Protein AF-0000000068097094 (afdb_homodimer)

Organism: Citrobacter rodentium (strain ICC168) (NCBI:txid637910)

pLDDT: mean 79.25, std 20.08, range [28.72, 98.12]

Solvent-accessible surface area (backbone atoms only — not comparable to full-atom values): 15113 Å² total; per-residue (Å²): 131,71,78,72,60,65,72,63,65,68,67,71,66,69,72,71,67,72,78,74,67,71,74,69,75,76,54,68,42,34,76,42,84,49,41,82,49,72,49,41,46,50,48,49,51,56,42,56,73,67,62,81,69,89,61,53,56,60,39,35,40,37,50,49,80,38,96,83,69,26,30,40,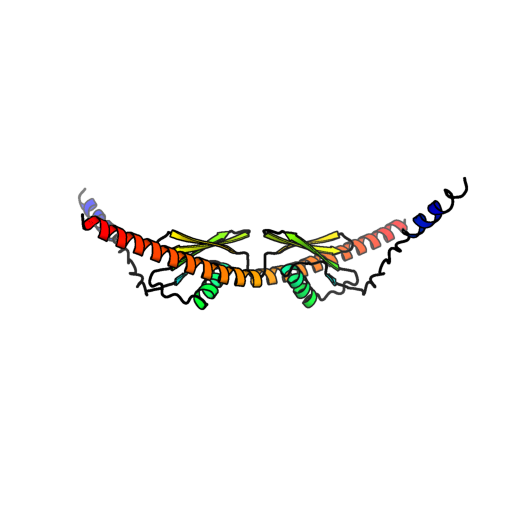38,36,35,26,46,93,85,40,75,61,43,74,49,79,44,48,63,44,67,71,54,48,55,50,48,43,53,48,48,53,52,46,43,53,52,46,51,51,50,51,52,51,52,52,51,52,52,55,52,50,52,56,59,55,67,72,107,127,68,81,67,60,68,73,63,66,70,68,72,67,65,74,73,69,72,77,74,68,70,75,70,75,75,55,70,41,34,77,42,82,49,42,82,50,72,52,42,45,50,49,52,51,57,40,57,74,65,62,82,68,88,62,55,56,61,39,36,41,37,51,48,81,39,95,84,68,27,31,41,38,36,34,27,46,94,85,41,77,61,42,75,50,77,43,47,64,43,67,70,53,48,53,52,50,43,54,49,50,54,52,45,42,54,50,46,50,51,50,50,52,50,53,53,52,52,51,55,52,49,53,56,58,57,66,71,105

Structure (mmCIF, N/CA/C/O backbone):
data_AF-0000000068097094-model_v1
#
loop_
_entity.id
_entity.type
_entity.pdbx_description
1 polymer 'Curli production assembly/transport component CsgE'
#
loop_
_atom_site.group_PDB
_atom_site.id
_atom_site.type_symbol
_atom_site.label_atom_id
_atom_site.label_alt_id
_atom_site.label_comp_id
_atom_site.label_asym_id
_atom_site.label_entity_id
_atom_site.label_seq_id
_atom_site.pdbx_PDB_ins_code
_atom_site.Cartn_x
_atom_site.Cartn_y
_atom_site.Cartn_z
_atom_site.occupancy
_atom_site.B_iso_or_equiv
_atom_site.auth_seq_id
_atom_site.auth_comp_id
_atom_site.auth_asym_id
_atom_site.auth_atom_id
_atom_site.pdbx_PDB_model_num
ATOM 1 N N . MET A 1 1 ? 35.219 9.516 62.156 1 31.89 1 MET A N 1
ATOM 2 C CA . MET A 1 1 ? 34.312 10.578 61.688 1 31.89 1 MET A CA 1
ATOM 3 C C . MET A 1 1 ? 34.781 11.148 60.344 1 31.89 1 MET A C 1
ATOM 5 O O . MET A 1 1 ? 34.156 12.055 59.812 1 31.89 1 MET A O 1
ATOM 9 N N . LYS A 1 2 ? 36.188 11.055 60.094 1 41.66 2 LYS A N 1
ATOM 10 C CA . LYS A 1 2 ? 36.969 11.68 59.031 1 41.66 2 LYS A CA 1
ATOM 11 C C . LYS A 1 2 ? 36.5 11.195 57.656 1 41.66 2 LYS A C 1
ATOM 13 O O . LYS A 1 2 ? 36.438 11.977 56.719 1 41.66 2 LYS A O 1
ATOM 18 N N . ARG A 1 3 ? 36.562 9.945 57.375 1 49.72 3 ARG A N 1
ATOM 19 C CA . ARG A 1 3 ? 36.562 9.469 56 1 49.72 3 ARG A CA 1
ATOM 20 C C . ARG A 1 3 ? 35.188 9.516 55.375 1 49.72 3 ARG A C 1
ATOM 22 O O . ARG A 1 3 ? 35 9.133 54.219 1 49.72 3 ARG A O 1
ATOM 29 N N . TYR A 1 4 ? 34.125 9.578 56.281 1 51.78 4 TYR A N 1
ATOM 30 C CA . TYR A 1 4 ? 32.781 9.492 55.781 1 51.78 4 TYR A CA 1
ATOM 31 C C . TYR A 1 4 ? 32.375 10.758 55.031 1 51.78 4 TYR A C 1
ATOM 33 O O . TYR A 1 4 ? 31.422 10.766 54.25 1 51.78 4 TYR A O 1
ATOM 41 N N . LEU A 1 5 ? 33.156 11.906 55.312 1 48.56 5 LEU A N 1
ATOM 42 C CA . LEU A 1 5 ? 32.688 13.195 54.844 1 48.56 5 LEU A CA 1
ATOM 43 C C . LEU A 1 5 ? 33.062 13.367 53.344 1 48.56 5 LEU A C 1
ATOM 45 O O . LEU A 1 5 ? 32.281 13.961 52.594 1 48.56 5 LEU A O 1
ATOM 49 N N . SER A 1 6 ? 34.156 12.766 52.844 1 53.38 6 SER A N 1
ATOM 50 C CA . SER A 1 6 ? 34.688 13.141 51.531 1 53.38 6 SER A CA 1
ATOM 51 C C . SER A 1 6 ? 33.844 12.539 50.406 1 53.38 6 SER A C 1
ATOM 53 O O . SER A 1 6 ? 33.75 13.109 49.312 1 53.38 6 SER A O 1
ATOM 55 N N . TRP A 1 7 ? 33.312 11.367 50.656 1 51.88 7 TRP A N 1
ATOM 56 C CA . TRP A 1 7 ? 32.719 10.648 49.531 1 51.88 7 TRP A CA 1
ATOM 57 C C . TRP A 1 7 ? 31.344 11.219 49.156 1 51.88 7 TRP A C 1
ATOM 59 O O . TRP A 1 7 ? 30.719 10.766 48.188 1 51.88 7 TRP A O 1
ATOM 69 N N . LEU A 1 8 ? 30.75 12.078 50.062 1 49 8 LEU A N 1
ATOM 70 C CA . LEU A 1 8 ? 29.406 12.586 49.812 1 49 8 LEU A CA 1
ATOM 71 C C . LEU A 1 8 ? 29.438 13.641 48.719 1 49 8 LEU A C 1
ATOM 73 O O . LEU A 1 8 ? 28.5 13.773 47.938 1 49 8 LEU A O 1
ATOM 77 N N . LEU A 1 9 ? 30.609 14.32 48.469 1 48.81 9 LEU A N 1
ATOM 78 C CA . LEU A 1 9 ? 30.609 15.492 47.594 1 48.81 9 LEU A CA 1
ATOM 79 C C . LEU A 1 9 ? 30.531 15.086 46.125 1 48.81 9 LEU A C 1
ATOM 81 O O . LEU A 1 9 ? 30 15.828 45.312 1 48.81 9 LEU A O 1
ATOM 85 N N . ALA A 1 10 ? 31.016 13.891 45.75 1 51.25 10 ALA A N 1
ATOM 86 C CA . ALA A 1 10 ? 31.219 13.656 44.344 1 51.25 10 ALA A CA 1
ATOM 87 C C . ALA A 1 10 ? 29.891 13.43 43.625 1 51.25 10 ALA A C 1
ATOM 89 O O . ALA A 1 10 ? 29.812 13.555 42.406 1 51.25 10 ALA A O 1
ATOM 90 N N . ALA A 1 11 ? 28.844 13.047 44.375 1 47.91 11 ALA A N 1
ATOM 91 C CA . ALA A 1 11 ? 27.688 12.547 43.625 1 47.91 11 ALA A CA 1
ATOM 92 C C . ALA A 1 11 ? 26.891 13.695 43.031 1 47.91 11 ALA A C 1
ATOM 94 O O . ALA A 1 11 ? 26 13.469 42.188 1 47.91 11 ALA A O 1
ATOM 95 N N . HIS A 1 12 ? 27 14.93 43.562 1 48.78 12 HIS A N 1
ATOM 96 C CA . HIS A 1 12 ? 26.031 15.906 43.062 1 48.78 12 HIS A CA 1
ATOM 97 C C . HIS A 1 12 ? 26.375 16.359 41.656 1 48.78 12 HIS A C 1
ATOM 99 O O . HIS A 1 12 ? 25.719 17.25 41.094 1 48.78 12 HIS A O 1
ATOM 105 N N . CYS A 1 13 ? 27.547 16 41.094 1 47.25 13 CYS A N 1
ATOM 106 C CA . CYS A 1 13 ? 27.906 16.656 39.844 1 47.25 13 CYS A CA 1
ATOM 107 C C . CYS A 1 13 ? 26.953 16.266 38.719 1 47.25 13 CYS A C 1
ATOM 109 O O . CYS A 1 13 ? 26.938 16.875 37.656 1 47.25 13 CYS A O 1
ATOM 111 N N . LEU A 1 14 ? 26.5 15.008 38.781 1 45.41 14 LEU A N 1
ATOM 112 C CA . LEU A 1 14 ? 26.141 14.492 37.469 1 45.41 14 LEU A CA 1
ATOM 113 C C . LEU A 1 14 ? 24.891 15.188 36.938 1 45.41 14 LEU A C 1
ATOM 115 O O . LEU A 1 14 ? 24.547 15.047 35.75 1 45.41 14 LEU A O 1
ATOM 119 N N . LEU A 1 15 ? 23.969 15.586 37.75 1 45.38 15 LEU A N 1
ATOM 120 C CA . LEU A 1 15 ? 22.656 15.656 37.125 1 45.38 15 LEU A CA 1
ATOM 121 C C . LEU A 1 15 ? 22.484 16.953 36.344 1 45.38 15 LEU A C 1
ATOM 123 O O . LEU A 1 15 ? 21.375 17.344 36 1 45.38 15 LEU A O 1
ATOM 127 N N . ALA A 1 16 ? 23.469 17.891 36.344 1 46.09 16 ALA A N 1
ATOM 128 C CA . ALA A 1 16 ? 23.047 19.078 35.594 1 46.09 16 ALA A CA 1
ATOM 129 C C . ALA A 1 16 ? 22.984 18.797 34.094 1 46.09 16 ALA A C 1
ATOM 131 O O . ALA A 1 16 ? 23.969 18.938 33.406 1 46.09 16 ALA A O 1
ATOM 132 N N . GLY A 1 17 ? 22.688 17.578 33.656 1 46.5 17 GLY A N 1
ATOM 133 C CA . GLY A 1 17 ? 22.469 17.516 32.219 1 46.5 17 GLY A CA 1
ATOM 134 C C . GLY A 1 17 ? 21.625 18.656 31.672 1 46.5 17 GLY A C 1
ATOM 135 O O . GLY A 1 17 ? 20.5 18.844 32.125 1 46.5 17 GLY A O 1
ATOM 136 N N . GLY A 1 18 ? 22.219 19.828 31.375 1 44.16 18 GLY A N 1
ATOM 137 C CA . GLY A 1 18 ? 21.641 20.953 30.641 1 44.16 18 GLY A CA 1
ATOM 138 C C . GLY A 1 18 ? 20.734 20.516 29.5 1 44.16 18 GLY A C 1
ATOM 139 O O . GLY A 1 18 ? 21.078 19.594 28.766 1 44.16 18 GLY A O 1
ATOM 140 N N . GLN A 1 19 ? 19.406 20.578 29.672 1 46.03 19 GLN A N 1
ATOM 141 C CA . GLN A 1 19 ? 18.422 20.516 28.578 1 46.03 19 GLN A CA 1
ATOM 142 C C . GLN A 1 19 ? 18.859 21.391 27.406 1 46.03 19 GLN A C 1
ATOM 144 O O . GLN A 1 19 ? 18.875 22.625 27.516 1 46.03 19 GLN A O 1
ATOM 149 N N . LEU A 1 20 ? 20.031 21.125 26.797 1 43.16 20 LEU A N 1
ATOM 150 C CA . LEU A 1 20 ? 20.234 21.766 25.5 1 43.16 20 LEU A CA 1
ATOM 151 C C . LEU A 1 20 ? 18.922 21.828 24.719 1 43.16 20 LEU A C 1
ATOM 153 O O . LEU A 1 20 ? 18.422 20.797 24.25 1 43.16 20 LEU A O 1
ATOM 157 N N . HIS A 1 21 ? 17.938 22.625 25.219 1 43 21 HIS A N 1
ATOM 158 C CA . HIS A 1 21 ? 16.859 22.969 24.297 1 43 21 HIS A CA 1
ATOM 159 C C . HIS A 1 21 ? 17.406 23.469 22.969 1 43 21 HIS A C 1
ATOM 161 O O . HIS A 1 21 ? 18.094 24.484 22.922 1 43 21 HIS A O 1
ATOM 167 N N . ALA A 1 22 ? 18 22.641 22.156 1 42.59 22 ALA A N 1
ATOM 168 C CA . ALA A 1 22 ? 18.203 23.141 20.797 1 42.59 22 ALA A CA 1
ATOM 169 C C . ALA A 1 22 ? 17.078 24.078 20.375 1 42.59 22 ALA A C 1
ATOM 171 O O . ALA A 1 22 ? 15.906 23.688 20.391 1 42.59 22 ALA A O 1
ATOM 172 N N . VAL A 1 23 ? 17.172 25.297 20.656 1 41.31 23 VAL A N 1
ATOM 173 C CA . VAL A 1 23 ? 16.266 26.266 20.031 1 41.31 23 VAL A CA 1
ATOM 174 C C . VAL A 1 23 ? 16.109 25.938 18.547 1 41.31 23 VAL A C 1
ATOM 176 O O . VAL A 1 23 ? 17.062 26.047 17.781 1 41.31 23 VAL A O 1
ATOM 179 N N . GLU A 1 24 ? 15.359 24.844 18.203 1 44.22 24 GLU A N 1
ATOM 180 C CA . GLU A 1 24 ? 15.031 24.672 16.797 1 44.22 24 GLU A CA 1
ATOM 181 C C . GLU A 1 24 ? 14.68 26 16.125 1 44.22 24 GLU A C 1
ATOM 183 O O . GLU A 1 24 ? 13.781 26.703 16.594 1 44.22 24 GLU A O 1
ATOM 188 N N . VAL A 1 25 ? 15.633 26.703 15.688 1 44.22 25 VAL A N 1
ATOM 189 C CA . VAL A 1 25 ? 15.352 27.875 14.859 1 44.22 25 VAL A CA 1
ATOM 190 C C . VAL A 1 25 ? 14.109 27.609 14.008 1 44.22 25 VAL A C 1
ATOM 192 O O . VAL A 1 25 ? 14.086 26.688 13.195 1 44.22 25 VAL A O 1
ATOM 195 N N . GLU A 1 26 ? 12.898 28.016 14.484 1 46.66 26 GLU A N 1
ATOM 196 C CA . GLU A 1 26 ? 11.664 27.953 13.711 1 46.66 26 GLU A CA 1
ATOM 197 C C . GLU A 1 26 ? 11.82 28.672 12.375 1 46.66 26 GLU A C 1
ATOM 199 O O . GLU A 1 26 ? 12.031 29.891 12.336 1 46.66 26 GLU A O 1
ATOM 204 N N . VAL A 1 27 ? 12.609 28.234 11.469 1 48.94 27 VAL A N 1
ATOM 205 C CA . VAL A 1 27 ? 12.445 28.859 10.156 1 48.94 27 VAL A CA 1
ATOM 206 C C . VAL A 1 27 ? 10.961 28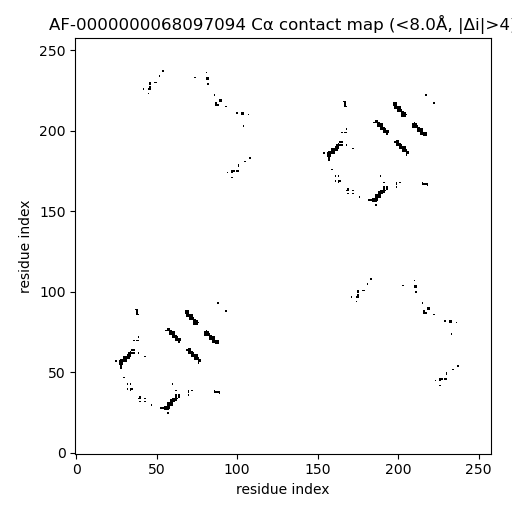.938 9.805 1 48.94 27 VAL A C 1
ATOM 208 O O . VAL A 1 27 ? 10.242 27.938 9.875 1 48.94 27 VAL A O 1
ATOM 211 N N . PRO A 1 28 ? 10.383 30.078 9.789 1 53.09 28 PRO A N 1
ATOM 212 C CA . PRO A 1 28 ? 8.969 30.25 9.453 1 53.09 28 PRO A CA 1
ATOM 213 C C . PRO A 1 28 ? 8.523 29.375 8.289 1 53.09 28 PRO A C 1
ATOM 215 O O . PRO A 1 28 ? 9.266 29.203 7.316 1 53.09 28 PRO A O 1
ATOM 218 N N . GLY A 1 29 ? 7.406 28.875 8.469 1 60.66 29 GLY A N 1
ATOM 219 C CA . GLY A 1 29 ? 6.785 28.125 7.398 1 60.66 29 GLY A CA 1
ATOM 220 C C . GLY A 1 29 ? 7.383 26.734 7.223 1 60.66 29 GLY A C 1
ATOM 221 O O . GLY A 1 29 ? 7.484 26.234 6.102 1 60.66 29 GLY A O 1
ATOM 222 N N . LEU A 1 30 ? 8 26.25 8.328 1 81.94 30 LEU A N 1
ATOM 223 C CA . LEU A 1 30 ? 8.852 25.062 8.25 1 81.94 30 LEU A CA 1
ATOM 224 C C . LEU A 1 30 ? 8.016 23.797 8.359 1 81.94 30 LEU A C 1
ATOM 226 O O . LEU A 1 30 ? 7.145 23.688 9.227 1 81.94 30 LEU A O 1
ATOM 230 N N . LEU A 1 31 ? 8.008 23.125 7.367 1 93.12 31 LEU A N 1
ATOM 231 C CA . LEU A 1 31 ? 7.496 21.75 7.371 1 93.12 31 LEU A CA 1
ATOM 232 C C . LEU A 1 31 ? 8.492 20.797 8.023 1 93.12 31 LEU A C 1
ATOM 234 O O . LEU A 1 31 ? 9.602 20.609 7.52 1 93.12 31 LEU A O 1
ATOM 238 N N . THR A 1 32 ? 8.109 20.312 9.273 1 95.56 32 THR A N 1
ATOM 239 C CA . THR A 1 32 ? 9 19.438 10.023 1 95.56 32 THR A CA 1
ATOM 240 C C . THR A 1 32 ? 8.648 17.969 9.773 1 95.56 32 THR A C 1
ATOM 242 O O . THR A 1 32 ? 7.469 17.609 9.742 1 95.56 32 THR A O 1
ATOM 245 N N . ASP A 1 33 ? 9.656 17.141 9.633 1 96.75 33 ASP A N 1
ATOM 246 C CA . ASP A 1 33 ? 9.492 15.719 9.328 1 96.75 33 ASP A CA 1
ATOM 247 C C . ASP A 1 33 ? 9.688 14.859 10.578 1 96.75 33 ASP A C 1
ATOM 249 O O . ASP A 1 33 ? 10.805 14.734 11.078 1 96.75 33 ASP A O 1
ATOM 253 N N . HIS A 1 34 ? 8.594 14.211 11.07 1 97.44 34 HIS A N 1
ATOM 254 C CA . HIS A 1 34 ? 8.68 13.234 12.148 1 97.44 34 HIS A CA 1
ATOM 255 C C . HIS A 1 34 ? 8.242 11.852 11.68 1 97.44 34 HIS A C 1
ATOM 257 O O . HIS A 1 34 ? 7.602 11.109 12.422 1 97.44 34 HIS A O 1
ATOM 263 N N . THR A 1 35 ? 8.508 11.633 10.492 1 97 35 THR A N 1
ATOM 264 C CA . THR A 1 35 ? 8.258 10.297 9.961 1 97 35 THR A CA 1
ATOM 265 C C . THR A 1 35 ? 9.508 9.422 10.062 1 97 35 THR A C 1
ATOM 267 O O . THR A 1 35 ? 10.625 9.938 10.086 1 97 35 THR A O 1
ATOM 270 N N . VAL A 1 36 ? 9.305 8.031 10.148 1 94.44 36 VAL A N 1
ATOM 271 C CA . VAL A 1 36 ? 10.445 7.148 10.375 1 94.44 36 VAL A CA 1
ATOM 272 C C . VAL A 1 36 ? 10.477 6.051 9.312 1 94.44 36 VAL A C 1
ATOM 274 O O . VAL A 1 36 ? 11.539 5.562 8.938 1 94.44 36 VAL A O 1
ATOM 277 N N . SER A 1 37 ? 9.344 5.617 8.805 1 89.38 37 SER A N 1
ATOM 278 C CA . SER A 1 37 ? 9.281 4.551 7.812 1 89.38 37 SER A CA 1
ATOM 279 C C . SER A 1 37 ? 9.531 5.094 6.406 1 89.38 37 SER A C 1
ATOM 281 O O . SER A 1 37 ? 9.492 6.305 6.188 1 89.38 37 SER A O 1
ATOM 283 N N . SER A 1 38 ? 9.797 4.184 5.441 1 87.69 38 SER A N 1
ATOM 284 C CA . SER A 1 38 ? 9.969 4.594 4.051 1 87.69 38 SER A CA 1
ATOM 285 C C . SER A 1 38 ? 8.719 5.297 3.527 1 87.69 38 SER A C 1
ATOM 287 O O . SER A 1 38 ? 8.82 6.344 2.881 1 87.69 38 SER A O 1
ATOM 289 N N . VAL A 1 39 ? 7.602 4.734 3.838 1 89.56 39 VAL A N 1
ATOM 290 C CA . VAL A 1 39 ? 6.359 5.305 3.322 1 89.56 39 VAL A CA 1
ATOM 291 C C . VAL A 1 39 ? 6.105 6.664 3.973 1 89.56 39 VAL A C 1
ATOM 293 O O . VAL A 1 39 ? 5.586 7.578 3.328 1 89.56 39 VAL A O 1
ATOM 296 N N . GLY A 1 40 ? 6.434 6.777 5.23 1 94 40 GLY A N 1
ATOM 297 C CA . GLY A 1 40 ? 6.328 8.062 5.902 1 94 40 GLY A CA 1
ATOM 298 C C . GLY A 1 40 ? 7.211 9.133 5.289 1 94 40 GLY A C 1
ATOM 299 O O . GLY A 1 40 ? 6.758 10.25 5.031 1 94 40 GLY A O 1
ATOM 300 N N . HIS A 1 41 ? 8.438 8.766 5.012 1 94.62 41 HIS A N 1
ATOM 301 C CA . HIS A 1 41 ? 9.359 9.703 4.375 1 94.62 41 HIS A CA 1
ATOM 302 C C . HIS A 1 41 ? 8.883 10.07 2.973 1 94.62 41 HIS A C 1
ATOM 304 O O . HIS A 1 41 ? 9.008 11.227 2.561 1 94.62 41 HIS A O 1
ATOM 310 N N . ASP A 1 42 ? 8.375 9.109 2.273 1 93.06 42 ASP A N 1
ATOM 311 C CA . ASP A 1 42 ? 7.844 9.383 0.94 1 93.06 42 ASP A CA 1
ATOM 312 C C . ASP A 1 42 ? 6.691 10.383 1 1 93.06 42 ASP A C 1
ATOM 314 O O . ASP A 1 42 ? 6.586 11.273 0.151 1 93.06 42 ASP A O 1
ATOM 318 N N . PHE A 1 43 ? 5.82 10.156 1.962 1 96.44 43 PHE A N 1
ATOM 319 C CA . PHE A 1 43 ? 4.703 11.086 2.127 1 96.44 43 PHE A CA 1
ATOM 320 C C . PHE A 1 43 ? 5.203 12.492 2.408 1 96.44 43 PHE A C 1
ATOM 322 O O . PHE A 1 43 ? 4.766 13.453 1.77 1 96.44 43 PHE A O 1
ATOM 329 N N . TYR A 1 44 ? 6.16 12.625 3.377 1 97.38 44 TYR A N 1
ATOM 330 C CA . TYR A 1 44 ? 6.734 13.922 3.709 1 97.38 44 TYR A CA 1
ATOM 331 C C . TYR A 1 44 ? 7.328 14.586 2.473 1 97.38 44 TYR A C 1
ATOM 333 O O . TYR A 1 44 ? 7.082 15.773 2.219 1 97.38 44 TYR A O 1
ATOM 341 N N . ARG A 1 45 ? 8.062 13.852 1.743 1 96.31 45 ARG A N 1
ATOM 342 C CA . ARG A 1 45 ? 8.734 14.398 0.57 1 96.31 45 ARG A CA 1
ATOM 343 C C . ARG A 1 45 ? 7.723 14.859 -0.474 1 96.31 45 ARG A C 1
ATOM 345 O O . ARG A 1 45 ? 7.82 15.977 -0.989 1 96.31 45 ARG A O 1
ATOM 352 N N . ALA A 1 46 ? 6.754 14.016 -0.765 1 95.38 46 ALA A N 1
ATOM 353 C CA . ALA A 1 46 ? 5.75 14.352 -1.771 1 95.38 46 ALA A CA 1
ATOM 354 C C . ALA A 1 46 ? 4.93 15.562 -1.342 1 95.38 46 ALA A C 1
ATOM 356 O O . ALA A 1 46 ? 4.633 16.438 -2.156 1 95.38 46 ALA A O 1
ATOM 357 N N . PHE A 1 47 ? 4.574 15.555 -0.077 1 97.38 47 PHE A N 1
ATOM 358 C CA . PHE A 1 47 ? 3.828 16.688 0.474 1 97.38 47 PHE A CA 1
ATOM 359 C C . PHE A 1 47 ? 4.656 17.969 0.411 1 97.38 47 PHE A C 1
ATOM 361 O O . PHE A 1 47 ? 4.176 19 -0.063 1 97.38 47 PHE A O 1
ATOM 368 N N . SER A 1 48 ? 5.902 17.859 0.818 1 96.06 48 SER A N 1
ATOM 369 C CA . SER A 1 48 ? 6.777 19.016 0.911 1 96.06 48 SER A CA 1
ATOM 370 C C . SER A 1 48 ? 7.07 19.609 -0.467 1 96.06 48 SER A C 1
ATOM 372 O O . SER A 1 48 ? 7.172 20.828 -0.621 1 96.06 48 SER A O 1
ATOM 374 N N . GLU A 1 49 ? 7.168 18.75 -1.399 1 94.5 49 GLU A N 1
ATOM 375 C CA . GLU A 1 49 ? 7.465 19.188 -2.758 1 94.5 49 GLU A CA 1
ATOM 376 C C . GLU A 1 49 ? 6.312 20 -3.342 1 94.5 49 GLU A C 1
ATOM 378 O O . GLU A 1 49 ? 6.527 20.906 -4.145 1 94.5 49 GLU A O 1
ATOM 383 N N . LYS A 1 50 ? 5.164 19.672 -2.895 1 94.88 50 LYS A N 1
ATOM 384 C CA . LYS A 1 50 ? 3.982 20.297 -3.475 1 94.88 50 LYS A CA 1
ATOM 385 C C . LYS A 1 50 ? 3.443 21.406 -2.568 1 94.88 50 LYS A C 1
ATOM 387 O O . LYS A 1 50 ? 2.564 22.172 -2.969 1 94.88 50 LYS A O 1
ATOM 392 N N . TRP A 1 51 ? 3.91 21.453 -1.396 1 93.31 51 TRP A N 1
ATOM 393 C CA . TRP A 1 51 ? 3.42 22.391 -0.391 1 93.31 51 TRP A CA 1
ATOM 394 C C . TRP A 1 51 ? 3.844 23.828 -0.726 1 93.31 51 TRP A C 1
ATOM 396 O O . TRP A 1 51 ? 5.027 24.156 -0.642 1 93.31 51 TRP A O 1
ATOM 406 N N . GLU A 1 52 ? 2.881 24.609 -1.199 1 86.81 52 GLU A N 1
ATOM 407 C CA . GLU A 1 52 ? 3.059 26.031 -1.52 1 86.81 52 GLU A CA 1
ATOM 408 C C . GLU A 1 52 ? 2.1 26.906 -0.716 1 86.81 52 GLU A C 1
ATOM 410 O O . GLU A 1 52 ? 0.9 26.938 -0.998 1 86.81 52 GLU A O 1
ATOM 415 N N . SER A 1 53 ? 2.406 27.062 0.497 1 83.81 53 SER A N 1
ATOM 416 C CA . SER A 1 53 ? 1.477 27.828 1.325 1 83.81 53 SER A CA 1
ATOM 417 C C . SER A 1 53 ? 2.117 29.109 1.838 1 83.81 53 SER A C 1
ATOM 419 O O . SER A 1 53 ? 3.342 29.203 1.941 1 83.81 53 SER A O 1
ATOM 421 N N . GLU A 1 54 ? 1.233 30.109 2.111 1 83.12 54 GLU A N 1
ATOM 422 C CA . GLU A 1 54 ? 1.676 31.359 2.723 1 83.12 54 GLU A CA 1
ATOM 423 C C . GLU A 1 54 ? 1.72 31.25 4.242 1 83.12 54 GLU A C 1
ATOM 425 O O . GLU A 1 54 ? 2.137 32.188 4.93 1 83.12 54 GLU A O 1
ATOM 430 N N . TYR A 1 55 ? 1.358 30.094 4.66 1 87 55 TYR A N 1
ATOM 431 C CA . TYR A 1 55 ? 1.354 29.875 6.102 1 87 55 TYR A CA 1
ATOM 432 C C . TYR A 1 55 ? 2.766 29.953 6.672 1 87 55 TYR A C 1
ATOM 434 O O . TYR A 1 55 ? 3.676 29.281 6.184 1 87 55 TYR A O 1
ATOM 442 N N . THR A 1 56 ? 2.955 30.828 7.723 1 85.62 56 THR A N 1
ATOM 443 C CA . THR A 1 56 ? 4.285 31.078 8.258 1 85.62 56 THR A CA 1
ATOM 444 C C . THR A 1 56 ? 4.523 30.266 9.531 1 85.62 56 THR A C 1
ATOM 446 O O . THR A 1 56 ? 5.609 30.312 10.109 1 85.62 56 THR A O 1
ATOM 449 N N . GLY A 1 57 ? 3.512 29.641 10 1 88.62 57 GLY A N 1
ATOM 450 C CA . GLY A 1 57 ? 3.682 28.812 11.188 1 88.62 57 GLY A CA 1
ATOM 451 C C . GLY A 1 57 ? 4.328 27.469 10.898 1 88.62 57 GLY A C 1
ATOM 452 O O . GLY A 1 57 ? 4.703 27.188 9.758 1 88.62 57 GLY A O 1
ATOM 453 N N . ASN A 1 58 ? 4.488 26.734 11.992 1 91.81 58 ASN A N 1
ATOM 454 C CA . ASN A 1 58 ? 5.121 25.422 11.867 1 91.81 58 ASN A CA 1
ATOM 455 C C . ASN A 1 58 ? 4.09 24.328 11.664 1 91.81 58 ASN A C 1
ATOM 457 O O . ASN A 1 58 ? 3.088 24.266 12.375 1 91.81 58 ASN A O 1
ATOM 461 N N . LEU A 1 59 ? 4.289 23.594 10.57 1 95.12 59 LEU A N 1
ATOM 462 C CA . LEU A 1 59 ? 3.537 22.359 10.32 1 95.12 59 LEU A CA 1
ATOM 463 C C . LEU A 1 59 ? 4.41 21.141 10.539 1 95.12 59 LEU A C 1
ATOM 465 O O . LEU A 1 59 ? 5.582 21.125 10.148 1 95.12 59 LEU A O 1
ATOM 469 N N . THR A 1 60 ? 3.887 20.141 11.242 1 97.19 60 THR A N 1
ATOM 470 C CA . THR A 1 60 ? 4.664 18.938 11.477 1 97.19 60 THR A CA 1
ATOM 471 C C . THR A 1 60 ? 3.945 17.719 10.906 1 97.19 60 THR A C 1
ATOM 473 O O . THR A 1 60 ? 2.74 17.547 11.102 1 97.19 60 THR A O 1
ATOM 476 N N . ILE A 1 61 ? 4.629 16.891 10.148 1 98 61 ILE A N 1
ATOM 477 C CA . ILE A 1 61 ? 4.137 15.586 9.719 1 98 61 ILE A CA 1
ATOM 478 C C . ILE A 1 61 ? 4.676 14.492 10.648 1 98 61 ILE A C 1
ATOM 480 O O . ILE A 1 61 ? 5.887 14.281 10.719 1 98 61 ILE A O 1
ATOM 484 N N . ASN A 1 62 ? 3.725 13.789 11.289 1 98.12 62 ASN A N 1
ATOM 485 C CA . ASN A 1 62 ? 4.062 12.758 12.266 1 98.12 62 ASN A CA 1
ATOM 486 C C . ASN A 1 62 ? 3.688 11.367 11.773 1 98.12 62 ASN A C 1
ATOM 488 O O . ASN A 1 62 ? 2.758 11.219 10.977 1 98.12 62 ASN A O 1
ATOM 492 N N . GLU A 1 63 ? 4.457 10.461 12.312 1 97.69 63 GLU A N 1
ATOM 493 C CA . GLU A 1 63 ? 4.188 9.07 11.969 1 97.69 63 GLU A CA 1
ATOM 494 C C . GLU A 1 63 ? 4.062 8.211 13.219 1 97.69 63 GLU A C 1
ATOM 496 O O . GLU A 1 63 ? 4.82 8.383 14.18 1 97.69 63 GLU A O 1
ATOM 501 N N . ARG A 1 64 ? 3.064 7.312 13.195 1 95.88 64 ARG A N 1
ATOM 502 C CA . ARG A 1 64 ? 3.01 6.156 14.086 1 95.88 64 ARG A CA 1
ATOM 503 C C . ARG A 1 64 ? 3.047 4.852 13.297 1 95.88 64 ARG A C 1
ATOM 505 O O . ARG A 1 64 ? 2.014 4.379 12.82 1 95.88 64 ARG A O 1
ATOM 512 N N . PRO A 1 65 ? 4.262 4.242 13.172 1 92.62 65 PRO A N 1
ATOM 513 C CA . PRO A 1 65 ? 4.355 3.006 12.391 1 92.62 65 PRO A CA 1
ATOM 514 C C . PRO A 1 65 ? 3.584 1.849 13.023 1 92.62 65 PRO A C 1
ATOM 516 O O . PRO A 1 65 ? 3.545 1.723 14.25 1 92.62 65 PRO A O 1
ATOM 519 N N . SER A 1 66 ? 2.889 1.139 12.148 1 85.06 66 SER A N 1
ATOM 520 C CA . SER A 1 66 ? 2.25 -0.112 12.547 1 85.06 66 SER A CA 1
ATOM 521 C C . SER A 1 66 ? 2.934 -1.312 11.898 1 85.06 66 SER A C 1
ATOM 523 O O . SER A 1 66 ? 3.088 -1.358 10.672 1 85.06 66 SER A O 1
ATOM 525 N N . ALA A 1 67 ? 3.477 -2.223 12.68 1 73.25 67 ALA A N 1
ATOM 526 C CA . ALA A 1 67 ? 4.262 -3.361 12.211 1 73.25 67 ALA A CA 1
ATOM 527 C C . ALA A 1 67 ? 3.502 -4.156 11.156 1 73.25 67 ALA A C 1
ATOM 529 O O . ALA A 1 67 ? 4.105 -4.699 10.227 1 73.25 67 ALA A O 1
ATOM 530 N N . ARG A 1 68 ? 2.281 -4.152 11.219 1 70.69 68 ARG A N 1
ATOM 531 C CA . ARG A 1 68 ? 1.576 -5.098 10.359 1 70.69 68 ARG A CA 1
ATOM 532 C C . ARG A 1 68 ? 0.908 -4.379 9.188 1 70.69 68 ARG A C 1
ATOM 534 O O . ARG A 1 68 ? 0.91 -4.879 8.062 1 70.69 68 ARG A O 1
ATOM 541 N N . TRP A 1 69 ? 0.494 -3.215 9.375 1 75.12 69 TRP A N 1
ATOM 542 C CA . TRP A 1 69 ? -0.485 -2.742 8.398 1 75.12 69 TRP A CA 1
ATOM 543 C C . TRP A 1 69 ? 0.02 -1.497 7.676 1 75.12 69 TRP A C 1
ATOM 545 O O . TRP A 1 69 ? -0.482 -1.145 6.605 1 75.12 69 TRP A O 1
ATOM 555 N N . GLY A 1 70 ? 1.026 -0.829 8.227 1 87.44 70 GLY A N 1
ATOM 556 C CA . GLY A 1 70 ? 1.494 0.41 7.629 1 87.44 70 GLY A CA 1
ATOM 557 C C . GLY A 1 70 ? 1.759 1.505 8.641 1 87.44 70 GLY A C 1
ATOM 558 O O . GLY A 1 70 ? 2.438 1.276 9.648 1 87.44 70 GLY A O 1
ATOM 559 N N . SER A 1 71 ? 1.357 2.697 8.305 1 91.5 71 SER A N 1
ATOM 560 C CA . SER A 1 71 ? 1.691 3.834 9.156 1 91.5 71 SER A CA 1
ATOM 561 C C . SER A 1 71 ? 0.53 4.816 9.242 1 91.5 71 SER A C 1
ATOM 563 O O . SER A 1 71 ? -0.088 5.148 8.234 1 91.5 71 SER A O 1
ATOM 565 N N . TRP A 1 72 ? 0.252 5.219 10.562 1 94 72 TRP A N 1
ATOM 566 C CA . TRP A 1 72 ? -0.602 6.387 10.75 1 94 72 TRP A CA 1
ATOM 567 C C . TRP A 1 72 ? 0.188 7.676 10.562 1 94 72 TRP A C 1
ATOM 569 O O . TRP A 1 72 ? 1.252 7.855 11.156 1 94 72 TRP A O 1
ATOM 579 N N . ILE A 1 73 ? -0.316 8.523 9.594 1 97.38 73 ILE A N 1
ATOM 580 C CA . ILE A 1 73 ? 0.296 9.82 9.328 1 97.38 73 ILE A CA 1
ATOM 581 C C . ILE A 1 73 ? -0.614 10.938 9.836 1 97.38 73 ILE A C 1
ATOM 583 O O . ILE A 1 73 ? -1.815 10.945 9.555 1 97.38 73 ILE A O 1
ATOM 587 N N . THR A 1 74 ? -0.083 11.891 10.617 1 98.12 74 THR A N 1
ATOM 588 C CA . THR A 1 74 ? -0.841 13.055 11.062 1 98.12 74 THR A CA 1
ATOM 589 C C . THR A 1 74 ? -0.093 14.344 10.734 1 98.12 74 THR A C 1
ATOM 591 O O . THR A 1 74 ? 1.132 14.406 10.859 1 98.12 74 THR A O 1
ATOM 594 N N . ILE A 1 75 ? -0.813 15.297 10.281 1 98.06 75 ILE A N 1
ATOM 595 C CA . ILE A 1 75 ? -0.293 16.656 10.133 1 98.06 75 ILE A CA 1
ATOM 596 C C . ILE A 1 75 ? -0.792 17.531 11.281 1 98.06 75 ILE A C 1
ATOM 598 O O . ILE A 1 75 ? -1.996 17.594 11.539 1 98.06 75 ILE A O 1
ATOM 602 N N . THR A 1 76 ? 0.111 18.172 11.961 1 97.5 76 THR A N 1
ATOM 603 C CA . THR A 1 76 ? -0.268 18.922 13.148 1 97.5 76 THR A CA 1
ATOM 604 C C . THR A 1 76 ? 0.261 20.344 13.078 1 97.5 76 THR A C 1
ATOM 606 O O . THR A 1 76 ? 1.287 20.609 12.445 1 97.5 76 THR A O 1
ATOM 609 N N . ILE A 1 77 ? -0.474 21.281 13.664 1 93.12 77 ILE A N 1
ATOM 610 C CA . ILE A 1 77 ? -0.042 22.641 14.016 1 93.12 77 ILE A CA 1
ATOM 611 C C . ILE A 1 77 ? -0.134 22.828 15.531 1 93.12 77 ILE A C 1
ATOM 613 O O . ILE A 1 77 ? -1.213 22.703 16.109 1 93.12 77 ILE A O 1
ATOM 617 N N . ASN A 1 78 ? 0.958 23.141 16.172 1 89.44 78 ASN A N 1
ATOM 618 C CA . ASN A 1 78 ? 0.985 23.312 17.625 1 89.44 78 ASN A CA 1
ATOM 619 C C . ASN A 1 78 ? 0.306 22.156 18.344 1 89.44 78 ASN A C 1
ATOM 621 O O . ASN A 1 78 ? -0.564 22.375 19.188 1 89.44 78 ASN A O 1
ATOM 625 N N . GLN A 1 79 ? 0.387 20.938 17.984 1 89.81 79 GLN A N 1
ATOM 626 C CA .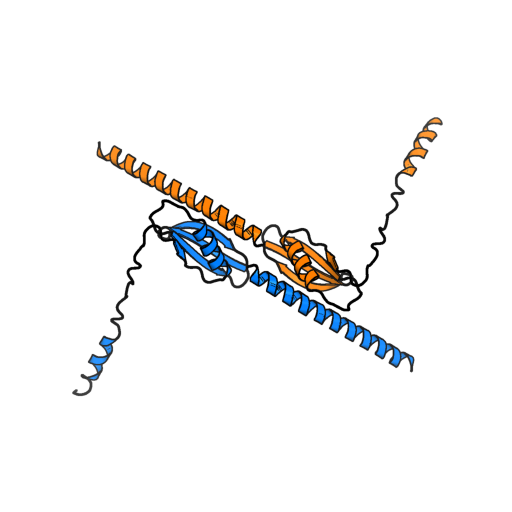 GLN A 1 79 ? -0.057 19.672 18.562 1 89.81 79 GLN A CA 1
ATOM 627 C C . GLN A 1 79 ? -1.501 19.359 18.172 1 89.81 79 GLN A C 1
ATOM 629 O O . GLN A 1 79 ? -2.01 18.281 18.469 1 89.81 79 GLN A O 1
ATOM 634 N N . ASP A 1 80 ? -2.117 20.359 17.5 1 94.44 80 ASP A N 1
ATOM 635 C CA . ASP A 1 80 ? -3.467 20.125 17.016 1 94.44 80 ASP A CA 1
ATOM 636 C C . ASP A 1 80 ? -3.434 19.359 15.68 1 94.44 80 ASP A C 1
ATOM 638 O O . ASP A 1 80 ? -2.758 19.781 14.742 1 94.44 80 ASP A O 1
ATOM 642 N N . VAL A 1 81 ? -4.258 18.297 15.641 1 96.69 81 VAL A N 1
ATOM 643 C CA . VAL A 1 81 ? -4.32 17.5 14.422 1 96.69 81 VAL A CA 1
ATOM 644 C C . VAL A 1 81 ? -5.223 18.188 13.398 1 96.69 81 VAL A C 1
ATOM 646 O O . VAL A 1 81 ? -6.387 18.484 13.688 1 96.69 81 VAL A O 1
ATOM 649 N N . ILE A 1 82 ? -4.664 18.438 12.156 1 95.12 82 ILE A N 1
ATOM 650 C CA . ILE A 1 82 ? -5.496 19.078 11.141 1 95.12 82 ILE A CA 1
ATOM 651 C C . ILE A 1 82 ? -5.777 18.094 10.008 1 95.12 82 ILE A C 1
ATOM 653 O O . ILE A 1 82 ? -6.676 18.312 9.188 1 95.12 82 ILE A O 1
ATOM 657 N N . PHE A 1 83 ? -4.996 17.016 9.945 1 97.06 83 PHE A N 1
ATOM 658 C CA . PHE A 1 83 ? -5.191 15.961 8.961 1 97.06 83 PHE A CA 1
ATOM 659 C C . PHE A 1 83 ? -4.613 14.641 9.453 1 97.06 83 PHE A C 1
ATOM 661 O O . PHE A 1 83 ? -3.623 14.625 10.188 1 97.06 83 PHE A O 1
ATOM 668 N N . GLN A 1 84 ? -5.293 13.555 9.102 1 96.19 84 GLN A N 1
ATOM 669 C CA . GLN A 1 84 ? -4.766 12.234 9.43 1 96.19 84 GLN A CA 1
ATOM 670 C C . GLN A 1 84 ? -5.141 11.211 8.359 1 96.19 84 GLN A C 1
ATOM 672 O O . GLN A 1 84 ? -6.215 11.297 7.762 1 96.19 84 GLN A O 1
ATOM 677 N N . THR A 1 85 ? -4.254 10.32 8.156 1 94.31 85 THR A N 1
ATOM 678 C CA . THR A 1 85 ? -4.512 9.242 7.211 1 94.31 85 THR A CA 1
ATOM 679 C C . THR A 1 85 ? -3.703 8 7.578 1 94.31 85 THR A C 1
ATOM 681 O O . THR A 1 85 ? -2.861 8.047 8.477 1 94.31 85 THR A O 1
ATOM 684 N N . PHE A 1 86 ? -4.113 6.941 6.938 1 90.69 86 PHE A N 1
ATOM 685 C CA . PHE A 1 86 ? -3.326 5.719 7.047 1 90.69 86 PHE A CA 1
ATOM 686 C C . PHE A 1 86 ? -2.684 5.371 5.707 1 90.69 86 PHE A C 1
ATOM 688 O O . PHE A 1 86 ? -3.338 5.438 4.664 1 90.69 86 PHE A O 1
ATOM 695 N N . LEU A 1 87 ? -1.336 5.062 5.754 1 89.94 87 LEU A N 1
ATOM 696 C CA . LEU A 1 87 ? -0.605 4.684 4.551 1 89.94 87 LEU A CA 1
ATOM 697 C C . LEU A 1 87 ? -0.179 3.219 4.613 1 89.94 87 LEU A C 1
ATOM 699 O O . LEU A 1 87 ? 0.203 2.725 5.676 1 89.94 87 LEU A O 1
ATOM 703 N N . PHE A 1 88 ? -0.226 2.66 3.502 1 84.62 88 PHE A N 1
ATOM 704 C CA . PHE A 1 88 ? 0.183 1.268 3.35 1 84.62 88 PHE A CA 1
ATOM 705 C C . PHE A 1 88 ? 1.638 1.177 2.904 1 84.62 88 PHE A C 1
ATOM 707 O O . PHE A 1 88 ? 2.199 2.148 2.395 1 84.62 88 PHE A O 1
ATOM 714 N N . PRO A 1 89 ? 2.164 -0.044 3.107 1 80.31 89 PRO A N 1
ATOM 715 C CA . PRO A 1 89 ? 3.557 -0.223 2.691 1 80.31 89 PRO A CA 1
ATOM 716 C C . PRO A 1 89 ? 3.775 0.081 1.211 1 80.31 89 PRO A C 1
ATOM 718 O O . PRO A 1 89 ? 2.877 -0.135 0.393 1 80.31 89 PRO A O 1
ATOM 721 N N . THR A 1 90 ? 4.949 0.5 0.79 1 74.56 90 THR A N 1
ATOM 722 C CA . THR A 1 90 ? 5.309 1.16 -0.461 1 74.56 90 THR A CA 1
ATOM 723 C C . THR A 1 90 ? 5.512 0.136 -1.574 1 74.56 90 THR A C 1
ATOM 725 O O . THR A 1 90 ? 5.398 -1.069 -1.344 1 74.56 90 THR A O 1
ATOM 728 N N . LYS A 1 91 ? 5.934 0.782 -2.756 1 72.62 91 LYS A N 1
ATOM 729 C CA . LYS A 1 91 ? 6.312 0.025 -3.945 1 72.62 91 LYS A CA 1
ATOM 730 C C . LYS A 1 91 ? 7.449 -0.946 -3.641 1 72.62 91 LYS A C 1
ATOM 732 O O . LYS A 1 91 ? 7.457 -2.076 -4.133 1 72.62 91 LYS A O 1
ATOM 737 N N . ARG A 1 92 ? 8.391 -0.479 -2.84 1 75.19 92 ARG A N 1
ATOM 738 C CA . ARG A 1 92 ? 9.492 -1.361 -2.469 1 75.19 92 ARG A CA 1
ATOM 739 C C . ARG A 1 92 ? 8.969 -2.645 -1.827 1 75.19 92 ARG A C 1
ATOM 741 O O . ARG A 1 92 ? 9.469 -3.732 -2.113 1 75.19 92 ARG A O 1
ATOM 748 N N . ASP A 1 93 ? 8.008 -2.479 -1.103 1 83.44 93 ASP A N 1
ATOM 749 C CA . ASP A 1 93 ? 7.41 -3.637 -0.446 1 83.44 93 ASP A CA 1
ATOM 750 C C . ASP A 1 93 ? 6.668 -4.516 -1.451 1 83.44 93 ASP A C 1
ATOM 752 O O . ASP A 1 93 ? 6.715 -5.746 -1.361 1 83.44 93 ASP A O 1
ATOM 756 N N . PHE A 1 94 ? 6.184 -3.824 -2.424 1 87.81 94 PHE A N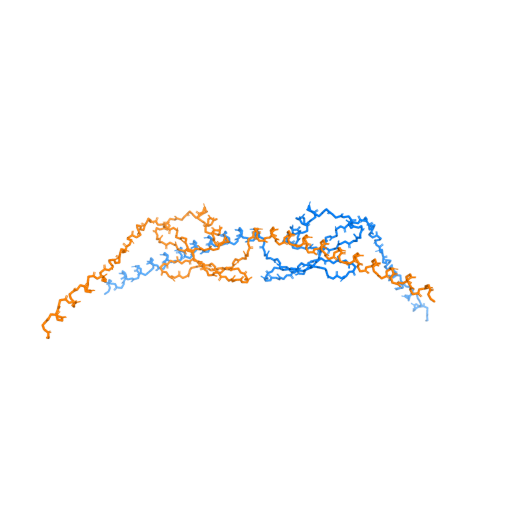 1
ATOM 757 C CA . PHE A 1 94 ? 5.492 -4.527 -3.498 1 87.81 94 PHE A CA 1
ATOM 758 C C . PHE A 1 94 ? 6.465 -5.395 -4.293 1 87.81 94 PHE A C 1
ATOM 760 O O . PHE A 1 94 ? 6.211 -6.578 -4.52 1 87.81 94 PHE A O 1
ATOM 767 N N . GLU A 1 95 ? 7.59 -4.848 -4.672 1 89.19 95 GLU A N 1
ATOM 768 C CA . GLU A 1 95 ? 8.586 -5.578 -5.453 1 89.19 95 GLU A CA 1
ATOM 769 C C . GLU A 1 95 ? 9.125 -6.777 -4.676 1 89.19 95 GLU A C 1
ATOM 771 O O . GLU A 1 95 ? 9.328 -7.852 -5.246 1 89.19 95 GLU A O 1
ATOM 776 N N . ARG A 1 96 ? 9.336 -6.605 -3.418 1 90.56 96 ARG A N 1
ATOM 777 C CA . ARG A 1 96 ? 9.789 -7.703 -2.57 1 90.56 96 ARG A CA 1
ATOM 778 C C . ARG A 1 96 ? 8.758 -8.82 -2.516 1 90.56 96 ARG A C 1
ATOM 780 O O . ARG A 1 96 ? 9.109 -10 -2.557 1 90.56 96 ARG A O 1
ATOM 787 N N . THR A 1 97 ? 7.527 -8.375 -2.42 1 92.62 97 THR A N 1
ATOM 788 C CA . THR A 1 97 ? 6.445 -9.352 -2.385 1 92.62 97 THR A CA 1
ATOM 789 C C . THR A 1 97 ? 6.406 -10.164 -3.674 1 92.62 97 THR A C 1
ATOM 791 O O . THR A 1 97 ? 6.223 -11.383 -3.641 1 92.62 97 THR A O 1
ATOM 794 N N . VAL A 1 98 ? 6.641 -9.5 -4.824 1 96.19 98 VAL A N 1
ATOM 795 C CA . VAL A 1 98 ? 6.645 -10.188 -6.113 1 96.19 98 VAL A CA 1
ATOM 796 C C . VAL A 1 98 ? 7.781 -11.203 -6.156 1 96.19 98 VAL A C 1
ATOM 798 O O . VAL A 1 98 ? 7.586 -12.344 -6.574 1 96.19 98 VAL A O 1
ATOM 801 N N . VAL A 1 99 ? 8.961 -10.836 -5.734 1 96.5 99 VAL A N 1
ATOM 802 C CA . VAL A 1 99 ? 10.133 -11.703 -5.746 1 96.5 99 VAL A CA 1
ATOM 803 C C . VAL A 1 99 ? 9.891 -12.906 -4.828 1 96.5 99 VAL A C 1
ATOM 805 O O . VAL A 1 99 ? 10.219 -14.039 -5.184 1 96.5 99 VAL A O 1
ATOM 808 N N . PHE A 1 100 ? 9.297 -12.641 -3.684 1 96.31 100 PHE A N 1
ATOM 809 C CA . PHE A 1 100 ? 8.961 -13.711 -2.752 1 96.31 100 PHE A CA 1
ATOM 810 C C . PHE A 1 100 ? 7.949 -14.672 -3.371 1 96.31 100 PHE A C 1
ATOM 812 O O . PHE A 1 100 ? 8.086 -15.891 -3.24 1 96.31 100 PHE A O 1
ATOM 819 N N . ALA A 1 101 ? 6.977 -14.102 -3.996 1 97.88 101 ALA A N 1
ATOM 820 C CA . ALA A 1 101 ? 5.965 -14.922 -4.664 1 97.88 101 ALA A CA 1
ATOM 821 C C . ALA A 1 101 ? 6.602 -15.828 -5.711 1 97.88 101 ALA A C 1
ATOM 823 O O . ALA A 1 101 ? 6.25 -17.016 -5.809 1 97.88 101 ALA A O 1
ATOM 824 N N . LEU A 1 102 ? 7.492 -15.266 -6.543 1 97.31 102 LEU A N 1
ATOM 825 C CA . LEU A 1 102 ? 8.188 -16.031 -7.57 1 97.31 102 LEU A CA 1
ATOM 826 C C . LEU A 1 102 ? 8.945 -17.203 -6.953 1 97.31 102 LEU A C 1
ATOM 828 O O . LEU A 1 102 ? 8.828 -18.344 -7.418 1 97.31 102 LEU A O 1
ATOM 832 N N . ALA A 1 103 ? 9.656 -16.938 -5.883 1 96.88 103 ALA A N 1
ATOM 833 C CA . ALA A 1 103 ? 10.477 -17.953 -5.223 1 96.88 103 ALA A CA 1
ATOM 834 C C . ALA A 1 103 ? 9.602 -19.047 -4.617 1 96.88 103 ALA A C 1
ATOM 836 O O . ALA A 1 103 ? 9.891 -20.234 -4.781 1 96.88 103 ALA A O 1
ATOM 837 N N . GLN A 1 104 ? 8.523 -18.609 -3.926 1 97.12 104 GLN A N 1
ATOM 838 C CA . GLN A 1 104 ? 7.633 -19.562 -3.281 1 97.12 104 GLN A CA 1
ATOM 839 C C . GLN A 1 104 ? 6.922 -20.438 -4.316 1 97.12 104 GLN A C 1
ATOM 841 O O . GLN A 1 104 ? 6.727 -21.641 -4.098 1 97.12 104 GLN A O 1
ATOM 846 N N . THR A 1 105 ? 6.539 -19.828 -5.41 1 96.75 105 THR A N 1
ATOM 847 C CA . THR A 1 105 ? 5.867 -20.578 -6.465 1 96.75 105 THR A CA 1
ATOM 848 C C . THR A 1 105 ? 6.805 -21.609 -7.078 1 96.75 105 THR A C 1
ATOM 850 O O . THR A 1 105 ? 6.43 -22.766 -7.254 1 96.75 105 THR A O 1
ATOM 853 N N . GLU A 1 106 ? 8.016 -21.219 -7.406 1 95.06 106 GLU A N 1
ATOM 854 C CA . GLU A 1 106 ? 9.008 -22.141 -7.953 1 95.06 106 GLU A CA 1
ATOM 855 C C . GLU A 1 106 ? 9.266 -23.297 -7 1 95.06 106 GLU A C 1
ATOM 857 O O . GLU A 1 106 ? 9.344 -24.453 -7.426 1 95.06 106 GLU A O 1
ATOM 862 N N . GLU A 1 107 ? 9.406 -22.953 -5.738 1 95.81 107 GLU A N 1
ATOM 863 C CA . GLU A 1 107 ? 9.633 -23.984 -4.734 1 95.81 107 GLU A CA 1
ATOM 864 C C . GLU A 1 107 ? 8.469 -24.969 -4.668 1 95.81 107 GLU A C 1
ATOM 866 O O . GLU A 1 107 ? 8.672 -26.172 -4.586 1 95.81 107 GLU A O 1
ATOM 871 N N . ALA A 1 108 ? 7.297 -24.469 -4.699 1 95.44 108 ALA A N 1
ATOM 872 C CA . ALA A 1 108 ? 6.102 -25.312 -4.652 1 95.44 108 ALA A CA 1
ATOM 873 C C . ALA A 1 108 ? 6.027 -26.219 -5.871 1 95.44 108 ALA A C 1
ATOM 875 O O . ALA A 1 108 ? 5.656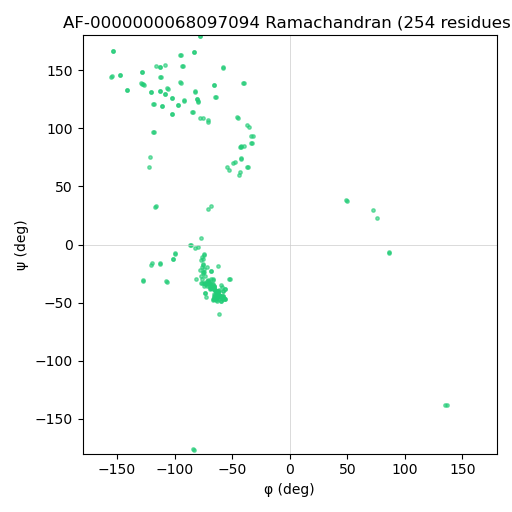 -27.391 -5.758 1 95.44 108 ALA A O 1
ATOM 876 N N . LEU A 1 109 ? 6.32 -25.703 -6.988 1 93.38 109 LEU A N 1
ATOM 877 C CA . LEU A 1 109 ? 6.312 -26.484 -8.219 1 93.38 109 LEU A CA 1
ATOM 878 C C . LEU A 1 109 ? 7.344 -27.609 -8.164 1 93.38 109 LEU A C 1
ATOM 880 O O . LEU A 1 109 ? 7.062 -28.734 -8.562 1 93.38 109 LEU A O 1
ATOM 884 N N . ASN A 1 110 ? 8.5 -27.25 -7.68 1 93.75 110 ASN A N 1
ATOM 885 C CA . ASN A 1 110 ? 9.547 -28.25 -7.539 1 93.75 110 ASN A CA 1
ATOM 886 C C . ASN A 1 110 ? 9.125 -29.375 -6.598 1 93.75 110 ASN A C 1
ATOM 888 O O . ASN A 1 110 ? 9.336 -30.562 -6.895 1 93.75 110 ASN A O 1
ATOM 892 N N . ARG A 1 111 ? 8.57 -29 -5.555 1 93.75 111 ARG A N 1
ATOM 893 C CA . ARG A 1 111 ? 8.102 -29.984 -4.59 1 93.75 111 ARG A CA 1
ATOM 894 C C . ARG A 1 111 ? 7.031 -30.891 -5.199 1 93.75 111 ARG A C 1
ATOM 896 O O . ARG A 1 111 ? 7.035 -32.094 -4.977 1 93.75 111 ARG A O 1
ATOM 903 N N . ARG A 1 112 ? 6.168 -30.344 -5.887 1 89.69 112 ARG A N 1
ATOM 904 C CA . ARG A 1 112 ? 5.105 -31.109 -6.543 1 89.69 112 ARG A CA 1
ATOM 905 C C . ARG A 1 112 ? 5.68 -32.094 -7.551 1 89.69 112 ARG A C 1
ATOM 907 O O . ARG A 1 112 ? 5.188 -33.219 -7.676 1 89.69 112 ARG A O 1
ATOM 914 N N . GLN A 1 113 ? 6.645 -31.672 -8.273 1 87.44 113 GLN A N 1
ATOM 915 C CA . GLN A 1 113 ? 7.301 -32.531 -9.25 1 87.44 113 GLN A CA 1
ATOM 916 C C . GLN A 1 113 ? 7.988 -33.719 -8.57 1 87.44 113 GLN A C 1
ATOM 918 O O . GLN A 1 113 ? 7.941 -34.844 -9.07 1 87.44 113 GLN A O 1
ATOM 923 N N . ILE A 1 114 ? 8.609 -33.438 -7.445 1 90.38 114 ILE A N 1
ATOM 924 C CA . ILE A 1 114 ? 9.305 -34.469 -6.684 1 90.38 114 ILE A CA 1
ATOM 925 C C . ILE A 1 114 ? 8.289 -35.469 -6.16 1 90.38 114 ILE A C 1
ATOM 927 O O . ILE A 1 114 ? 8.508 -36.688 -6.262 1 90.38 114 ILE A O 1
ATOM 931 N N . ASP A 1 115 ? 7.223 -35.031 -5.688 1 89.62 115 ASP A N 1
ATOM 932 C CA . ASP A 1 115 ? 6.176 -35.906 -5.156 1 89.62 115 ASP A CA 1
ATOM 933 C C . ASP A 1 115 ? 5.59 -36.781 -6.254 1 89.62 115 ASP A C 1
ATOM 935 O O . ASP A 1 115 ? 5.355 -37.969 -6.039 1 89.62 115 ASP A O 1
ATOM 939 N N . GLN A 1 116 ? 5.379 -36.281 -7.348 1 85.62 116 GLN A N 1
ATOM 940 C CA . GLN A 1 116 ? 4.844 -37.031 -8.477 1 85.62 116 GLN A CA 1
ATOM 941 C C . GLN A 1 116 ? 5.832 -38.094 -8.953 1 85.62 116 GLN A C 1
ATOM 943 O O . GLN A 1 116 ? 5.434 -39.188 -9.297 1 85.62 116 GLN A O 1
ATOM 948 N N . ALA A 1 117 ? 7.105 -37.75 -8.898 1 87.06 117 ALA A N 1
ATOM 949 C CA . ALA A 1 117 ? 8.141 -38.688 -9.305 1 87.06 117 ALA A CA 1
ATOM 950 C C . ALA A 1 117 ? 8.258 -39.844 -8.312 1 87.06 117 ALA A C 1
ATOM 952 O O . ALA A 1 117 ? 8.453 -41 -8.711 1 87.06 117 ALA A O 1
ATOM 953 N N . LEU A 1 118 ? 8.117 -39.562 -7.047 1 87.81 118 LEU A N 1
ATOM 954 C CA . LEU A 1 118 ? 8.203 -40.562 -6 1 87.81 118 LEU A CA 1
ATOM 955 C C . LEU A 1 118 ? 7.008 -41.5 -6.047 1 87.81 118 LEU A C 1
ATOM 957 O O . LEU A 1 118 ? 7.152 -42.719 -5.84 1 87.81 118 LEU A O 1
ATOM 961 N N . LEU A 1 119 ? 5.898 -41.031 -6.402 1 86.56 119 LEU A N 1
ATOM 962 C CA . LEU A 1 119 ? 4.688 -41.844 -6.516 1 86.56 119 LEU A CA 1
ATOM 963 C C . LEU A 1 119 ? 4.738 -42.719 -7.75 1 86.56 119 LEU A C 1
ATOM 965 O O . LEU A 1 119 ? 4.266 -43.875 -7.715 1 86.56 119 LEU A O 1
ATOM 969 N N . SER A 1 120 ? 5.355 -42.188 -8.734 1 83.5 120 SER A N 1
ATOM 970 C CA . SER A 1 120 ? 5.512 -42.969 -9.961 1 83.5 120 SER A CA 1
ATOM 971 C C . SER A 1 120 ? 6.504 -44.125 -9.766 1 83.5 120 SER A C 1
ATOM 973 O O . SER A 1 120 ? 6.285 -45.219 -10.258 1 83.5 120 SER A O 1
ATOM 975 N N . THR A 1 121 ? 7.527 -43.875 -8.984 1 80.25 121 THR A N 1
ATOM 976 C CA . THR A 1 121 ? 8.516 -44.906 -8.703 1 80.25 121 THR A CA 1
ATOM 977 C C . THR A 1 121 ? 7.953 -45.969 -7.746 1 80.25 121 THR A C 1
ATOM 979 O O . THR A 1 121 ? 8.195 -47.156 -7.914 1 80.25 121 THR A O 1
ATOM 982 N N . GLY A 1 122 ? 7.242 -45.531 -6.758 1 75.25 122 GLY A N 1
ATOM 983 C CA . GLY A 1 122 ? 6.613 -46.5 -5.84 1 75.25 122 GLY A CA 1
ATOM 984 C C . GLY A 1 122 ? 5.613 -47.406 -6.516 1 75.25 122 GLY A C 1
ATOM 985 O O . GLY A 1 122 ? 5.512 -48.594 -6.172 1 75.25 122 GLY A O 1
ATOM 986 N N . ASP A 1 123 ? 4.828 -46.875 -7.332 1 68.38 123 ASP A N 1
ATOM 987 C CA . ASP A 1 123 ? 3.873 -47.688 -8.086 1 68.38 123 ASP A CA 1
ATOM 988 C C . ASP A 1 123 ? 4.59 -48.75 -8.93 1 68.38 123 ASP A C 1
ATOM 990 O O . ASP A 1 123 ? 4.094 -49.875 -9.094 1 68.38 123 ASP A O 1
ATOM 994 N N . LEU A 1 124 ? 5.688 -48.438 -9.453 1 64.75 124 LEU A N 1
ATOM 995 C CA . LEU A 1 124 ? 6.477 -49.375 -10.234 1 64.75 124 LEU A CA 1
ATOM 996 C C . LEU A 1 124 ? 7.027 -50.5 -9.344 1 64.75 124 LEU A C 1
ATOM 998 O O . LEU A 1 124 ? 7.148 -51.656 -9.773 1 64.75 124 LEU A O 1
ATOM 1002 N N . THR A 1 125 ? 7.312 -50.125 -8.172 1 64.31 125 THR A N 1
ATOM 1003 C CA . THR A 1 125 ? 7.863 -51.156 -7.277 1 64.31 125 THR A CA 1
ATOM 1004 C C . THR A 1 125 ? 6.762 -52.094 -6.777 1 64.31 125 THR A C 1
ATOM 1006 O O . THR A 1 125 ? 7.008 -53.281 -6.543 1 64.31 125 THR A O 1
ATOM 1009 N N . HIS A 1 126 ? 5.594 -51.594 -6.59 1 61.47 126 HIS A N 1
ATOM 1010 C CA . HIS A 1 126 ? 4.52 -52.469 -6.113 1 61.47 126 HIS A CA 1
ATOM 1011 C C . HIS A 1 126 ? 4.035 -53.406 -7.215 1 61.47 126 HIS A C 1
ATOM 1013 O O . HIS A 1 126 ? 3.588 -54.5 -6.938 1 61.47 126 HIS A O 1
ATOM 1019 N N . ASP A 1 127 ? 4.043 -53 -8.438 1 57.78 127 ASP A N 1
ATOM 1020 C CA . ASP A 1 127 ? 3.572 -53.906 -9.469 1 57.78 127 ASP A CA 1
ATOM 1021 C C . ASP A 1 127 ? 4.535 -55.094 -9.641 1 57.78 127 ASP A C 1
ATOM 1023 O O . ASP A 1 127 ? 4.234 -56.031 -10.352 1 57.78 127 ASP A O 1
ATOM 1027 N N . GLU A 1 128 ? 5.641 -54.906 -9.273 1 53.53 128 GLU A N 1
ATOM 1028 C CA . GLU A 1 128 ? 6.57 -56.031 -9.5 1 53.53 128 GLU A CA 1
ATOM 1029 C C . GLU A 1 128 ? 6.34 -57.156 -8.508 1 53.53 128 GLU A C 1
ATOM 1031 O O . GLU A 1 128 ? 6.941 -58.219 -8.625 1 53.53 128 GLU A O 1
ATOM 1036 N N . PHE A 1 129 ? 5.586 -57.062 -7.398 1 45.19 129 PHE A N 1
ATOM 1037 C CA . PHE A 1 129 ? 5.324 -58.25 -6.617 1 45.19 129 PHE A CA 1
ATOM 1038 C C . PHE A 1 129 ? 3.961 -58.844 -6.961 1 45.19 129 PHE A C 1
ATOM 1040 O O . PHE A 1 129 ? 3.029 -58.094 -7.285 1 45.19 129 PHE A O 1
ATOM 1047 N N . MET B 1 1 ? -60.875 -25.312 -29.891 1 28.72 1 MET B N 1
ATOM 1048 C CA . MET B 1 1 ? -59.812 -26.062 -29.219 1 28.72 1 MET B CA 1
ATOM 1049 C C . MET B 1 1 ? -58.562 -26.125 -30.078 1 28.72 1 MET B C 1
ATOM 1051 O O . MET B 1 1 ? -57.469 -26.344 -29.562 1 28.72 1 MET B O 1
ATOM 1055 N N . LYS B 1 2 ? -58.719 -26.312 -31.453 1 36.88 2 LYS B N 1
ATOM 1056 C CA . LYS B 1 2 ? -57.594 -26.797 -32.25 1 36.88 2 LYS B CA 1
ATOM 1057 C C . LYS B 1 2 ? -56.531 -25.719 -32.438 1 36.88 2 LYS B C 1
ATOM 1059 O O . LYS B 1 2 ? -55.344 -26.016 -32.469 1 36.88 2 LYS B O 1
ATOM 1064 N N . ARG B 1 3 ? -56.875 -24.562 -32.75 1 47.56 3 ARG B N 1
ATOM 1065 C CA . ARG B 1 3 ? -55.781 -23.734 -33.219 1 47.56 3 ARG B CA 1
ATOM 1066 C C . ARG B 1 3 ? -54.906 -23.234 -32.062 1 47.56 3 ARG B C 1
ATOM 1068 O O . ARG B 1 3 ? -54.062 -22.359 -32.25 1 47.56 3 ARG B O 1
ATOM 1075 N N . TYR B 1 4 ? -55.219 -23.734 -30.797 1 48.66 4 TYR B N 1
ATOM 1076 C CA . TYR B 1 4 ? -54.312 -23.547 -29.656 1 48.66 4 TYR B CA 1
ATOM 1077 C C . TYR B 1 4 ? -52.969 -24.219 -29.891 1 48.66 4 TYR B C 1
ATOM 1079 O O . TYR B 1 4 ? -52 -23.953 -29.172 1 48.66 4 TYR B O 1
ATOM 1087 N N . LEU B 1 5 ? -52.938 -25.219 -30.906 1 46.22 5 LEU B N 1
ATOM 1088 C CA . LEU B 1 5 ? -51.781 -26.078 -31.047 1 46.22 5 LEU B CA 1
ATOM 1089 C C . LEU B 1 5 ? -50.625 -25.344 -31.688 1 46.22 5 LEU B C 1
ATOM 1091 O O . LEU B 1 5 ? -49.438 -25.641 -31.391 1 46.22 5 LEU B O 1
ATOM 1095 N N . SER B 1 6 ? -50.844 -24.234 -32.5 1 52.59 6 SER B N 1
ATOM 1096 C CA . SER B 1 6 ? -49.75 -23.656 -33.25 1 52.59 6 SER B CA 1
ATOM 1097 C C . SER B 1 6 ? -48.75 -22.906 -32.375 1 52.59 6 SER B C 1
ATOM 1099 O O . SER B 1 6 ? -47.562 -22.812 -32.688 1 52.59 6 SER B O 1
ATOM 1101 N N . TRP B 1 7 ? -49.25 -22.312 -31.281 1 50.88 7 TRP B N 1
ATOM 1102 C CA . TRP B 1 7 ? -48.406 -21.406 -30.531 1 50.88 7 TRP B CA 1
ATOM 1103 C C . TRP B 1 7 ? -47.375 -22.172 -29.719 1 50.88 7 TRP B C 1
ATOM 1105 O O . TRP B 1 7 ? -46.5 -21.578 -29.078 1 50.88 7 TRP B O 1
ATOM 1115 N N . LEU B 1 8 ? -47.594 -23.547 -29.516 1 46.94 8 LEU B N 1
ATOM 1116 C CA . LEU B 1 8 ? -46.719 -24.281 -28.641 1 46.94 8 LEU B CA 1
ATOM 1117 C C . LEU B 1 8 ? -45.344 -24.516 -29.297 1 46.94 8 LEU B C 1
ATOM 1119 O O . LEU B 1 8 ? -44.312 -24.484 -28.625 1 46.94 8 LEU B O 1
ATOM 1123 N N . LEU B 1 9 ? -45.25 -24.562 -30.672 1 47.81 9 LEU B N 1
ATOM 1124 C CA . LEU B 1 9 ? -44.031 -25.078 -31.281 1 47.81 9 LEU B CA 1
ATOM 1125 C C . LEU B 1 9 ? -42.906 -24.062 -31.203 1 47.81 9 LEU B C 1
ATOM 1127 O O . LEU B 1 9 ? -41.719 -24.406 -31.266 1 47.81 9 LEU B O 1
ATOM 1131 N N . ALA B 1 10 ? -43.156 -22.734 -31.203 1 49.88 10 ALA B N 1
ATOM 1132 C CA . ALA B 1 10 ? -42.031 -21.812 -31.469 1 49.88 10 ALA B CA 1
ATOM 1133 C C . ALA B 1 10 ? -41.125 -21.703 -30.25 1 49.88 10 ALA B C 1
ATOM 1135 O O . ALA B 1 10 ? -40.031 -21.156 -30.344 1 49.88 10 ALA B O 1
ATOM 1136 N N . ALA B 1 11 ? -41.656 -22.125 -29.062 1 45.97 11 ALA B N 1
ATOM 1137 C CA . ALA B 1 11 ? -40.844 -21.719 -27.906 1 45.97 11 ALA B CA 1
ATOM 1138 C C . ALA B 1 11 ? -39.594 -22.578 -27.797 1 45.97 11 ALA B C 1
ATOM 1140 O O . ALA B 1 11 ? -38.688 -22.25 -27.031 1 45.97 11 ALA B O 1
ATOM 1141 N N . HIS B 1 12 ? -39.594 -23.797 -28.359 1 47.66 12 HIS B N 1
ATOM 1142 C CA . HIS B 1 12 ? -38.5 -24.641 -27.938 1 47.66 12 HIS B CA 1
ATOM 1143 C C . HIS B 1 12 ? -37.188 -24.188 -28.594 1 47.66 12 HIS B C 1
ATOM 1145 O O . HIS B 1 12 ? -36.156 -24.812 -28.406 1 47.66 12 HIS B O 1
ATOM 1151 N N . CYS B 1 13 ? -37.25 -23.25 -29.562 1 46.97 13 CYS B N 1
ATOM 1152 C CA . CYS B 1 13 ? -35.969 -23.078 -30.281 1 46.97 13 CYS B CA 1
ATOM 1153 C C . CYS B 1 13 ? -34.906 -22.469 -29.375 1 46.97 13 CYS B C 1
ATOM 1155 O O . CYS B 1 13 ? -33.75 -22.344 -29.766 1 46.97 13 CYS B O 1
ATOM 1157 N N . LEU B 1 14 ? -35.375 -21.672 -28.422 1 44.62 14 LEU B N 1
ATOM 1158 C CA . LEU B 1 14 ? -34.375 -20.719 -28 1 44.62 14 LEU B CA 1
ATOM 1159 C C . LEU B 1 14 ? -33.219 -21.406 -27.266 1 44.62 14 LEU B C 1
ATOM 1161 O O . LEU B 1 14 ? -32.156 -20.828 -27.062 1 44.62 14 LEU B O 1
ATOM 1165 N N . LEU B 1 15 ? -33.469 -22.406 -26.484 1 44.5 15 LEU B N 1
ATOM 1166 C CA . LEU B 1 15 ? -32.5 -22.547 -25.406 1 44.5 15 LEU B CA 1
ATOM 1167 C C . LEU B 1 15 ? -31.219 -23.234 -25.906 1 44.5 15 LEU B C 1
ATOM 1169 O O . LEU B 1 15 ? -30.422 -23.703 -25.094 1 44.5 15 LEU B O 1
ATOM 1173 N N . ALA B 1 16 ? -31.094 -23.656 -27.172 1 45.41 16 ALA B N 1
ATOM 1174 C CA . ALA B 1 16 ? -29.812 -24.328 -27.359 1 45.41 16 ALA B CA 1
ATOM 1175 C C . ALA B 1 16 ? -28.656 -23.344 -27.266 1 45.41 16 ALA B C 1
ATOM 1177 O O . ALA B 1 16 ? -28.281 -22.719 -28.281 1 45.41 16 ALA B O 1
ATOM 1178 N N . GLY B 1 17 ? -28.719 -22.281 -26.453 1 46.5 17 GLY B N 1
ATOM 1179 C CA . GLY B 1 17 ? -27.469 -21.547 -26.328 1 46.5 17 GLY B CA 1
ATOM 1180 C C . GLY B 1 17 ? -26.25 -22.453 -26.188 1 46.5 17 GLY B C 1
ATOM 1181 O O . GLY B 1 17 ? -26.203 -23.281 -25.266 1 46.5 17 GLY B O 1
ATOM 1182 N N . GLY B 1 18 ? -25.672 -22.953 -27.297 1 44.59 18 GLY B N 1
ATOM 1183 C CA . GLY B 1 18 ? -24.391 -23.625 -27.391 1 44.59 18 GLY B CA 1
ATOM 1184 C C . GLY B 1 18 ? -23.344 -23.062 -26.438 1 44.59 18 GLY B C 1
ATOM 1185 O O . GLY B 1 18 ? -23.234 -21.844 -26.312 1 44.59 18 GLY B O 1
ATOM 1186 N N . GLN B 1 19 ? -23.078 -23.719 -25.297 1 46.25 19 GLN B N 1
ATOM 1187 C CA . GLN B 1 19 ? -21.891 -23.484 -24.469 1 46.25 19 GLN B CA 1
ATOM 1188 C C . GLN B 1 19 ? -20.656 -23.359 -25.344 1 46.25 19 GLN B C 1
ATOM 1190 O O . GLN B 1 19 ? -20.219 -24.312 -25.984 1 46.25 19 GLN B O 1
ATOM 1195 N N . LEU B 1 20 ? -20.594 -22.344 -26.234 1 43.28 20 LEU B N 1
ATOM 1196 C CA . LEU B 1 20 ? -19.266 -22.062 -26.781 1 43.28 20 LEU B CA 1
ATOM 1197 C C . LEU B 1 20 ? -18.188 -22.234 -25.719 1 43.28 20 LEU B C 1
ATOM 1199 O O . LEU B 1 20 ? -18.094 -21.438 -24.797 1 43.28 20 LEU B O 1
ATOM 1203 N N . HIS B 1 21 ? -17.969 -23.516 -25.25 1 42.84 21 HIS B N 1
ATOM 1204 C CA . HIS B 1 21 ? -16.719 -23.719 -24.562 1 42.84 21 HIS B CA 1
ATOM 1205 C C . HIS B 1 21 ? -15.547 -23.141 -25.344 1 42.84 21 HIS B C 1
ATOM 1207 O O . HIS B 1 21 ? -15.266 -23.578 -26.469 1 42.84 21 HIS B O 1
ATOM 1213 N N . ALA B 1 22 ? -15.398 -21.859 -25.438 1 42.34 22 ALA B N 1
ATOM 1214 C CA . ALA B 1 22 ? -14.102 -21.406 -25.938 1 42.34 22 ALA B CA 1
ATOM 1215 C C . ALA B 1 22 ? -12.984 -22.344 -25.484 1 42.34 22 ALA B C 1
ATOM 1217 O O . ALA B 1 22 ? -12.797 -22.578 -24.297 1 42.34 22 ALA B O 1
ATOM 1218 N N . VAL B 1 23 ? -12.727 -23.344 -26.203 1 41.03 23 VAL B N 1
ATOM 1219 C CA . VAL B 1 23 ? -11.492 -24.094 -25.969 1 41.03 23 VAL B CA 1
ATOM 1220 C C . VAL B 1 23 ? -10.336 -23.141 -25.719 1 41.03 23 VAL B C 1
ATOM 1222 O O . VAL B 1 23 ? -9.938 -22.391 -26.609 1 41.03 23 VAL B O 1
ATOM 1225 N N . GLU B 1 24 ? -10.273 -22.5 -24.5 1 43.72 24 GLU B N 1
ATOM 1226 C CA . GLU B 1 24 ? -9.062 -21.75 -24.188 1 43.72 24 GLU B CA 1
ATOM 1227 C C . GLU B 1 24 ? -7.812 -22.516 -24.609 1 43.72 24 GLU B C 1
ATOM 1229 O O . GLU B 1 24 ? -7.617 -23.656 -24.219 1 43.72 24 GLU B O 1
ATOM 1234 N N . VAL B 1 25 ? -7.438 -22.391 -25.812 1 43.62 25 VAL B N 1
ATOM 1235 C CA . VAL B 1 25 ? -6.137 -22.906 -26.203 1 43.62 25 VAL B CA 1
ATOM 1236 C C . VAL B 1 25 ? -5.152 -22.797 -25.047 1 43.62 25 VAL B C 1
ATOM 1238 O O . VAL B 1 25 ? -4.871 -21.703 -24.562 1 43.62 25 VAL B O 1
ATOM 1241 N N . GLU B 1 26 ? -4.992 -23.859 -24.219 1 46.22 26 GLU B N 1
ATOM 1242 C CA . GLU B 1 26 ? -3.971 -23.922 -23.188 1 46.22 26 GLU B CA 1
ATOM 1243 C C . GLU B 1 26 ? -2.584 -23.641 -23.75 1 46.22 26 GLU B C 1
ATOM 1245 O O . GLU B 1 26 ? -2.076 -24.406 -24.578 1 46.22 26 GLU B O 1
ATOM 1250 N N . VAL B 1 27 ? -2.293 -22.484 -24.25 1 48.66 27 VAL B N 1
ATOM 1251 C CA . VAL B 1 27 ? -0.875 -22.266 -24.516 1 48.66 27 VAL B CA 1
ATOM 1252 C C . VAL B 1 27 ? -0.051 -22.75 -23.328 1 48.66 27 VAL B C 1
ATOM 1254 O O . VAL B 1 27 ? -0.331 -22.391 -22.172 1 48.66 27 VAL B O 1
ATOM 1257 N N . PRO B 1 28 ? 0.666 -23.812 -23.438 1 52.84 28 PRO B N 1
ATOM 1258 C CA . PRO B 1 28 ? 1.489 -24.344 -22.359 1 52.84 28 PRO B CA 1
ATOM 1259 C C . PRO B 1 28 ? 2.205 -23.25 -21.562 1 52.84 28 PRO B C 1
ATOM 1261 O O . PRO B 1 28 ? 2.705 -22.281 -22.156 1 52.84 28 PRO B O 1
ATOM 1264 N N . GLY B 1 29 ? 2.195 -23.469 -20.344 1 60.66 29 GLY B N 1
ATOM 1265 C CA . GLY B 1 29 ? 2.932 -22.625 -19.422 1 60.66 29 GLY B CA 1
ATOM 1266 C C . GLY B 1 29 ? 2.299 -21.25 -19.25 1 60.66 29 GLY B C 1
ATOM 1267 O O . GLY B 1 29 ? 3.002 -20.234 -19.172 1 60.66 29 GLY B O 1
ATOM 1268 N N . LEU B 1 30 ? 0.949 -21.219 -19.406 1 82.12 30 LEU B N 1
ATOM 1269 C CA . LEU B 1 30 ? 0.21 -19.969 -19.531 1 82.12 30 LEU B CA 1
ATOM 1270 C C . LEU B 1 30 ? -0.101 -19.391 -18.156 1 82.12 30 LEU B C 1
ATOM 1272 O O . LEU B 1 30 ? -0.566 -20.109 -17.266 1 82.12 30 LEU B O 1
ATOM 1276 N N . LEU B 1 31 ? 0.462 -18.344 -17.922 1 93.19 31 LEU B N 1
ATOM 1277 C CA . LEU B 1 31 ? 0.092 -17.531 -16.781 1 93.19 31 LEU B CA 1
ATOM 1278 C C . LEU B 1 31 ? -1.194 -16.75 -17.062 1 93.19 31 LEU B C 1
ATOM 1280 O O . LEU B 1 31 ? -1.231 -15.898 -17.953 1 93.19 31 LEU B O 1
ATOM 1284 N N . THR B 1 32 ? -2.307 -17.203 -16.359 1 95.62 32 THR B N 1
ATOM 1285 C CA . THR B 1 32 ? -3.607 -16.578 -16.578 1 95.62 32 THR B CA 1
ATOM 1286 C C . THR B 1 32 ? -3.857 -15.484 -15.547 1 95.62 32 THR B C 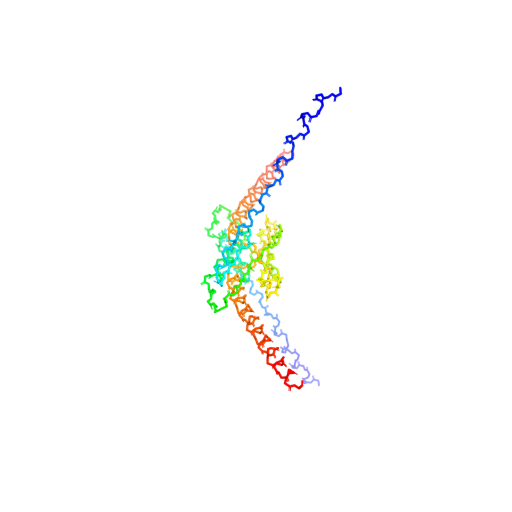1
ATOM 1288 O O . THR B 1 32 ? -3.557 -15.656 -14.359 1 95.62 32 THR B O 1
ATOM 1291 N N . ASP B 1 33 ? -4.426 -14.375 -15.984 1 96.75 33 ASP B N 1
ATOM 1292 C CA . ASP B 1 33 ? -4.68 -13.211 -15.141 1 96.75 33 ASP B CA 1
ATOM 1293 C C . ASP B 1 33 ? -6.148 -13.141 -14.727 1 96.75 33 ASP B C 1
ATOM 1295 O O . ASP B 1 33 ? -7.02 -12.867 -15.555 1 96.75 33 ASP B O 1
ATOM 1299 N N . HIS B 1 34 ? -6.441 -13.344 -13.406 1 97.44 34 HIS B N 1
ATOM 1300 C CA . HIS B 1 34 ? -7.777 -13.133 -12.859 1 97.44 34 HIS B CA 1
ATOM 1301 C C . HIS B 1 34 ? -7.777 -12.008 -11.82 1 97.44 34 HIS B C 1
ATOM 1303 O O . HIS B 1 34 ? -8.477 -12.094 -10.812 1 97.44 34 HIS B O 1
ATOM 1309 N N . THR B 1 35 ? -6.953 -11.109 -12.07 1 97 35 THR B N 1
ATOM 1310 C CA . THR B 1 35 ? -6.945 -9.922 -11.219 1 97 35 THR B CA 1
ATOM 1311 C C . THR B 1 35 ? -7.824 -8.828 -11.82 1 97 35 THR B C 1
ATOM 1313 O O . THR B 1 35 ? -8.031 -8.781 -13.031 1 97 35 THR B O 1
ATOM 1316 N N . VAL B 1 36 ? -8.383 -7.902 -10.906 1 94.38 36 VAL B N 1
ATOM 1317 C CA . VAL B 1 36 ? -9.328 -6.902 -11.398 1 94.38 36 VAL B CA 1
ATOM 1318 C C . VAL B 1 36 ? -8.883 -5.512 -10.961 1 94.38 36 VAL B C 1
ATOM 1320 O O . VAL B 1 36 ? -9.148 -4.523 -11.648 1 94.38 36 VAL B O 1
ATOM 1323 N N . SER B 1 37 ? -8.234 -5.363 -9.836 1 89.31 37 SER B N 1
ATOM 1324 C CA . SER B 1 37 ? -7.801 -4.062 -9.336 1 89.31 37 SER B CA 1
ATOM 1325 C C . SER B 1 37 ? -6.48 -3.641 -9.977 1 89.31 37 SER B C 1
ATOM 1327 O O . SER B 1 37 ? -5.797 -4.457 -10.602 1 89.31 37 SER B O 1
ATOM 1329 N N . SER B 1 38 ? -6.133 -2.348 -9.836 1 87.75 38 SER B N 1
ATOM 1330 C CA . SER B 1 38 ? -4.852 -1.863 -10.336 1 87.75 38 SER B CA 1
ATOM 1331 C C . SER B 1 38 ? -3.686 -2.613 -9.703 1 87.75 38 SER B C 1
ATOM 1333 O O . SER B 1 38 ? -2.752 -3.025 -10.391 1 87.75 38 SER B O 1
ATOM 1335 N N . VAL B 1 39 ? -3.773 -2.785 -8.414 1 89.56 39 VAL B N 1
ATOM 1336 C CA . VAL B 1 39 ? -2.674 -3.438 -7.715 1 89.56 39 VAL B CA 1
ATOM 1337 C C . VAL B 1 39 ? -2.588 -4.902 -8.133 1 89.56 39 VAL B C 1
ATOM 1339 O O . VAL B 1 39 ? -1.494 -5.465 -8.234 1 89.56 39 VAL B O 1
ATOM 1342 N N . GLY B 1 40 ? -3.729 -5.531 -8.344 1 93.94 40 GLY B 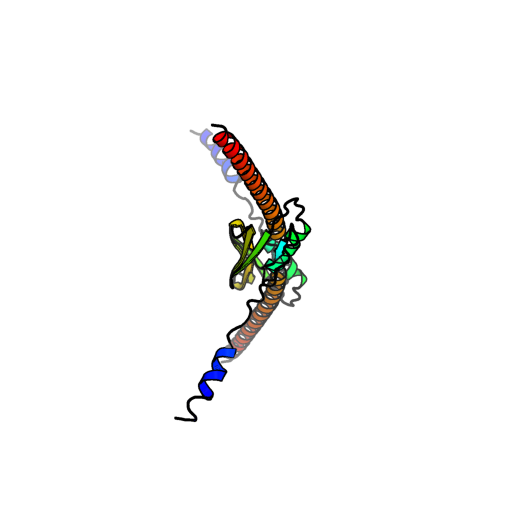N 1
ATOM 1343 C CA . GLY B 1 40 ? -3.74 -6.895 -8.844 1 93.94 40 GLY B CA 1
ATOM 1344 C C . GLY B 1 40 ? -3.104 -7.031 -10.219 1 93.94 40 GLY B C 1
ATOM 1345 O O . GLY B 1 40 ? -2.277 -7.918 -10.438 1 93.94 40 GLY B O 1
ATOM 1346 N N . HIS B 1 41 ? -3.447 -6.117 -11.094 1 94.62 41 HIS B N 1
ATOM 1347 C CA . HIS B 1 41 ? -2.859 -6.121 -12.43 1 94.62 41 HIS B CA 1
ATOM 1348 C C . HIS B 1 41 ? -1.359 -5.859 -12.375 1 94.62 41 HIS B C 1
ATOM 1350 O O . HIS B 1 41 ? -0.589 -6.465 -13.117 1 94.62 41 HIS B O 1
ATOM 1356 N N . ASP B 1 42 ? -0.96 -4.977 -11.516 1 93 42 ASP B N 1
ATOM 1357 C CA . ASP B 1 42 ? 0.462 -4.695 -11.352 1 93 42 ASP B CA 1
ATOM 1358 C C . ASP B 1 42 ? 1.217 -5.938 -10.883 1 93 42 ASP B C 1
ATOM 1360 O O . ASP B 1 42 ? 2.328 -6.207 -11.344 1 93 42 ASP B O 1
ATOM 1364 N N . PHE B 1 43 ? 0.619 -6.621 -9.93 1 96.38 43 PHE B N 1
ATOM 1365 C CA . PHE B 1 43 ? 1.241 -7.848 -9.438 1 96.38 43 PHE B CA 1
ATOM 1366 C C . PHE B 1 43 ? 1.396 -8.859 -10.57 1 96.38 43 PHE B C 1
ATOM 1368 O O . PHE B 1 43 ? 2.475 -9.422 -10.758 1 96.38 43 PHE B O 1
ATOM 1375 N N . TYR B 1 44 ? 0.291 -9.078 -11.336 1 97.31 44 TYR B N 1
ATOM 1376 C CA . TYR B 1 44 ? 0.333 -10.008 -12.461 1 97.31 44 TYR B CA 1
ATOM 1377 C C . TYR B 1 44 ? 1.435 -9.625 -13.438 1 97.31 44 TYR B C 1
ATOM 1379 O O . TYR B 1 44 ? 2.215 -10.477 -13.867 1 97.31 44 TYR B O 1
ATOM 1387 N N . ARG B 1 45 ? 1.491 -8.406 -13.766 1 96.38 45 ARG B N 1
ATOM 1388 C CA . ARG B 1 45 ? 2.467 -7.938 -14.742 1 96.38 45 ARG B CA 1
ATOM 1389 C C . ARG B 1 45 ? 3.891 -8.141 -14.234 1 96.38 45 ARG B C 1
ATOM 1391 O O . ARG B 1 45 ? 4.742 -8.672 -14.953 1 96.38 45 ARG B O 1
ATOM 1398 N N . ALA B 1 46 ? 4.141 -7.727 -13.016 1 95.38 46 ALA B N 1
ATOM 1399 C CA . ALA B 1 46 ? 5.48 -7.852 -12.445 1 95.38 46 ALA B CA 1
ATOM 1400 C C . ALA B 1 46 ? 5.895 -9.312 -12.336 1 95.38 46 ALA B C 1
ATOM 1402 O O . ALA B 1 46 ? 7.043 -9.664 -12.625 1 95.38 46 ALA B O 1
ATOM 1403 N N . PHE B 1 47 ? 4.941 -10.117 -11.883 1 97.31 47 PHE B N 1
ATOM 1404 C CA . PHE B 1 47 ? 5.191 -11.547 -11.781 1 97.31 47 PHE B CA 1
ATOM 1405 C C . PHE B 1 47 ? 5.469 -12.148 -13.156 1 97.31 47 PHE B C 1
ATOM 1407 O O . PHE B 1 47 ? 6.453 -12.867 -13.336 1 97.31 47 PHE B O 1
ATOM 1414 N N . SER B 1 48 ? 4.648 -11.797 -14.109 1 96.06 48 SER B N 1
ATOM 1415 C CA . SER B 1 48 ? 4.73 -12.375 -15.445 1 96.06 48 SER B CA 1
ATOM 1416 C C . SER B 1 48 ? 6.031 -11.977 -16.141 1 96.06 48 SER B C 1
ATOM 1418 O O . SER B 1 48 ? 6.617 -12.773 -16.875 1 96.06 48 SER B O 1
ATOM 1420 N N . GLU B 1 49 ? 6.426 -10.812 -15.883 1 94.5 49 GLU B N 1
ATOM 1421 C CA . GLU B 1 49 ? 7.648 -10.32 -16.516 1 94.5 49 GLU B CA 1
ATOM 1422 C C . GLU B 1 49 ? 8.875 -11.078 -16.016 1 94.5 49 GLU B C 1
ATOM 1424 O O . GLU B 1 49 ? 9.844 -11.266 -16.75 1 94.5 49 GLU B O 1
ATOM 1429 N N . LYS B 1 50 ? 8.766 -11.516 -14.812 1 94.88 50 LYS B N 1
ATOM 1430 C CA . LYS B 1 50 ? 9.922 -12.156 -14.195 1 94.88 50 LYS B CA 1
ATOM 1431 C C . LYS B 1 50 ? 9.789 -13.68 -14.219 1 94.88 50 LYS B C 1
ATOM 1433 O O . LYS B 1 50 ? 10.75 -14.391 -13.922 1 94.88 50 LYS B O 1
ATOM 1438 N N . TRP B 1 51 ? 8.656 -14.148 -14.523 1 93.38 51 TRP B N 1
ATOM 1439 C CA . TRP B 1 51 ? 8.359 -15.57 -14.492 1 93.38 51 TRP B CA 1
ATOM 1440 C C . TRP B 1 51 ? 9.07 -16.297 -15.633 1 93.38 51 TRP B C 1
ATOM 1442 O O . TRP B 1 51 ? 8.727 -16.125 -16.797 1 93.38 51 TRP B O 1
ATOM 1452 N N . GLU B 1 52 ? 10.125 -17.062 -15.305 1 86.69 52 GLU B N 1
ATOM 1453 C CA . GLU B 1 52 ? 10.906 -17.859 -16.234 1 86.69 52 GLU B CA 1
ATOM 1454 C C . GLU B 1 52 ? 10.914 -19.328 -15.828 1 86.69 52 GLU B C 1
ATOM 1456 O O . GLU B 1 52 ? 11.68 -19.734 -14.953 1 86.69 52 GLU B O 1
ATOM 1461 N N . SER B 1 53 ? 9.852 -19.922 -15.898 1 83.75 53 SER B N 1
ATOM 1462 C CA . SER B 1 53 ? 9.789 -21.312 -15.422 1 83.75 53 SER B CA 1
ATOM 1463 C C . SER B 1 53 ? 9.648 -22.281 -16.594 1 83.75 53 SER B C 1
ATOM 1465 O O . SER B 1 53 ? 9.164 -21.922 -17.656 1 83.75 53 SER B O 1
ATOM 1467 N N . GLU B 1 54 ? 10.125 -23.547 -16.344 1 83.06 54 GLU B N 1
ATOM 1468 C CA . GLU B 1 54 ? 9.953 -24.625 -17.312 1 83.06 54 GLU B CA 1
ATOM 1469 C C . GLU B 1 54 ? 8.609 -25.328 -17.125 1 83.06 54 GLU B C 1
ATOM 1471 O O . GLU B 1 54 ? 8.266 -26.219 -17.891 1 83.06 54 GLU B O 1
ATOM 1476 N N . TYR B 1 55 ? 7.922 -24.844 -16.172 1 86.94 55 TYR B N 1
ATOM 1477 C CA . TYR B 1 55 ? 6.621 -25.438 -15.914 1 86.94 55 TYR B CA 1
ATOM 1478 C C . TYR B 1 55 ? 5.672 -25.234 -17.094 1 86.94 55 TYR B C 1
ATOM 1480 O O . TYR B 1 55 ? 5.488 -24.109 -17.562 1 86.94 55 TYR B O 1
ATOM 1488 N N . THR B 1 56 ? 5.066 -26.344 -17.594 1 85.5 56 THR B N 1
ATOM 1489 C CA . THR B 1 56 ? 4.246 -26.297 -18.797 1 85.5 56 THR B CA 1
ATOM 1490 C C . THR B 1 56 ? 2.764 -26.25 -18.453 1 85.5 56 THR B C 1
ATOM 1492 O O . THR B 1 56 ? 1.91 -26.172 -19.328 1 85.5 56 THR B O 1
ATOM 1495 N N . GLY B 1 57 ? 2.469 -26.422 -17.219 1 88.75 57 GLY B N 1
ATOM 1496 C CA . GLY B 1 57 ? 1.073 -26.359 -16.812 1 88.75 57 GLY B CA 1
ATOM 1497 C C . GLY B 1 57 ? 0.55 -24.938 -16.703 1 88.75 57 GLY B C 1
ATOM 1498 O O . GLY B 1 57 ? 1.268 -23.984 -17 1 88.75 57 GLY B O 1
ATOM 1499 N N . ASN B 1 58 ? -0.733 -24.906 -16.344 1 91.81 58 ASN B N 1
ATOM 1500 C CA . ASN B 1 58 ? -1.381 -23.609 -16.203 1 91.81 58 ASN B CA 1
ATOM 1501 C C . ASN B 1 58 ? -1.291 -23.062 -14.781 1 91.81 58 ASN B C 1
ATOM 1503 O O . ASN B 1 58 ? -1.574 -23.797 -13.828 1 91.81 58 ASN B O 1
ATOM 1507 N N . LEU B 1 59 ? -0.732 -21.875 -14.695 1 95.12 59 LEU B N 1
ATOM 1508 C CA . LEU B 1 59 ? -0.746 -21.109 -13.445 1 95.12 59 LEU B CA 1
ATOM 1509 C C . LEU B 1 59 ? -1.734 -19.953 -13.523 1 95.12 59 LEU B C 1
ATOM 1511 O O . LEU B 1 59 ? -1.824 -19.281 -14.547 1 95.12 59 LEU B O 1
ATOM 1515 N N . THR B 1 60 ? -2.537 -19.781 -12.484 1 97.25 60 THR B N 1
ATOM 1516 C CA . THR B 1 60 ? -3.494 -18.672 -12.492 1 97.25 60 THR B CA 1
ATOM 1517 C C . THR B 1 60 ? -3.252 -17.734 -11.305 1 97.25 60 THR B C 1
ATOM 1519 O O . THR B 1 60 ? -3.061 -18.203 -10.18 1 97.25 60 THR B O 1
ATOM 1522 N N . ILE B 1 61 ? -3.184 -16.453 -11.539 1 98 61 ILE B N 1
ATOM 1523 C CA . ILE B 1 61 ? -3.172 -15.438 -10.492 1 98 61 ILE B CA 1
ATOM 1524 C C . ILE B 1 61 ? -4.582 -14.891 -10.289 1 98 61 ILE B C 1
ATOM 1526 O O . ILE B 1 61 ? -5.156 -14.289 -11.195 1 98 61 ILE B O 1
ATOM 1530 N N . ASN B 1 62 ? -5.074 -15.07 -9.047 1 98.12 62 ASN B N 1
ATOM 1531 C CA . ASN B 1 62 ? -6.434 -14.672 -8.695 1 98.12 62 ASN B CA 1
ATOM 1532 C C . ASN B 1 62 ? -6.438 -13.508 -7.703 1 98.12 62 ASN B C 1
ATOM 1534 O O . ASN B 1 62 ? -5.508 -13.359 -6.91 1 98.12 62 ASN B O 1
ATOM 1538 N N . GLU B 1 63 ? -7.527 -12.812 -7.84 1 97.69 63 GLU B N 1
ATOM 1539 C CA . GLU B 1 63 ? -7.695 -11.688 -6.926 1 97.69 63 GLU B CA 1
ATOM 1540 C C . GLU B 1 63 ? -9.062 -11.734 -6.242 1 97.69 63 GLU B C 1
ATOM 1542 O O . GLU B 1 63 ? -10.062 -12.062 -6.871 1 97.69 63 GLU B O 1
ATOM 1547 N N . ARG B 1 64 ? -9.055 -11.422 -4.941 1 96 64 ARG B N 1
ATOM 1548 C CA . ARG B 1 64 ? -10.25 -11.031 -4.199 1 96 64 ARG B CA 1
ATOM 1549 C C . ARG B 1 64 ? -10.117 -9.625 -3.633 1 96 64 ARG B C 1
ATOM 1551 O O . ARG B 1 64 ? -9.547 -9.438 -2.559 1 96 64 ARG B O 1
ATOM 1558 N N . PRO B 1 65 ? -10.68 -8.625 -4.367 1 92.69 65 PRO B N 1
ATOM 1559 C CA . PRO B 1 65 ? -10.547 -7.25 -3.887 1 92.69 65 PRO B CA 1
ATOM 1560 C C . PRO B 1 65 ? -11.281 -7.012 -2.57 1 92.69 65 PRO B C 1
ATOM 1562 O O . PRO B 1 65 ? -12.359 -7.57 -2.35 1 92.69 65 PRO B O 1
ATOM 1565 N N . SER B 1 66 ? -10.586 -6.289 -1.695 1 85.31 66 SER B N 1
ATOM 1566 C CA . SER B 1 66 ? -11.211 -5.801 -0.468 1 85.31 66 SER B CA 1
ATOM 1567 C C . SER B 1 66 ? -11.375 -4.285 -0.495 1 85.31 66 SER B C 1
ATOM 1569 O O . SER B 1 66 ? -10.406 -3.555 -0.719 1 85.31 66 SER B O 1
ATOM 1571 N N . ALA B 1 67 ? -12.578 -3.795 -0.415 1 73 67 ALA B N 1
ATOM 1572 C CA . ALA B 1 67 ? -12.914 -2.379 -0.55 1 73 67 ALA B CA 1
ATOM 1573 C C . ALA B 1 67 ? -12.062 -1.522 0.384 1 73 67 ALA B C 1
ATOM 1575 O O . ALA B 1 67 ? -11.695 -0.396 0.04 1 73 67 ALA B O 1
ATOM 1576 N N . ARG B 1 68 ? -11.688 -2.031 1.438 1 70.62 68 ARG B N 1
ATOM 1577 C CA . ARG B 1 68 ? -11.078 -1.137 2.42 1 70.62 68 ARG B CA 1
ATOM 1578 C C . ARG B 1 68 ? -9.57 -1.356 2.506 1 70.62 68 ARG B C 1
ATOM 1580 O O . ARG B 1 68 ? -8.805 -0.399 2.639 1 70.62 68 ARG B O 1
ATOM 1587 N N . TRP B 1 69 ? -9.133 -2.508 2.287 1 75.06 69 TRP B N 1
ATOM 1588 C CA . TRP B 1 69 ? -7.789 -2.76 2.785 1 75.06 69 TRP B CA 1
ATOM 1589 C C . TRP B 1 69 ? -6.848 -3.135 1.644 1 75.06 69 TRP B C 1
ATOM 1591 O O . TRP B 1 69 ? -5.625 -3.057 1.786 1 75.06 69 TRP B O 1
ATOM 1601 N N . GLY B 1 70 ? -7.402 -3.496 0.504 1 87.38 70 GLY B N 1
ATOM 1602 C CA . GLY B 1 70 ? -6.555 -3.938 -0.59 1 87.38 70 GLY B CA 1
ATOM 1603 C C . GLY B 1 70 ? -7.07 -5.188 -1.278 1 87.38 70 GLY B C 1
ATOM 1604 O O . GLY B 1 70 ? -8.25 -5.266 -1.634 1 87.38 70 GLY B O 1
ATOM 1605 N N . SER B 1 71 ? -6.172 -6.078 -1.59 1 91.62 71 SER B N 1
ATOM 1606 C CA . SER B 1 71 ? -6.559 -7.246 -2.375 1 91.62 71 SER B CA 1
ATOM 1607 C C . SER B 1 71 ? -5.828 -8.5 -1.896 1 91.62 71 SER B C 1
ATOM 1609 O O . SER B 1 71 ? -4.625 -8.461 -1.646 1 91.62 71 SER B O 1
ATOM 1611 N N . TRP B 1 72 ? -6.684 -9.602 -1.734 1 94.12 72 TRP B N 1
ATOM 1612 C CA . TRP B 1 72 ? -6.082 -10.93 -1.598 1 94.12 72 TRP B CA 1
ATOM 1613 C C . TRP B 1 72 ? -5.68 -11.484 -2.959 1 94.12 72 TRP B C 1
ATOM 1615 O O . TRP B 1 72 ? -6.484 -11.5 -3.893 1 94.12 72 TRP B O 1
ATOM 1625 N N . ILE B 1 73 ? -4.34 -11.812 -3.074 1 97.38 73 ILE B N 1
ATOM 1626 C CA . ILE B 1 73 ? -3.807 -12.414 -4.293 1 97.38 73 ILE B CA 1
ATOM 1627 C C . ILE B 1 73 ? -3.475 -13.883 -4.043 1 97.38 73 ILE B C 1
ATOM 1629 O O . ILE B 1 73 ? -2.811 -14.211 -3.059 1 97.38 73 ILE B O 1
ATOM 1633 N N . THR B 1 74 ? -3.947 -14.805 -4.902 1 98.12 74 THR B N 1
ATOM 1634 C CA . THR B 1 74 ? -3.594 -16.219 -4.82 1 98.12 74 THR B CA 1
ATOM 1635 C C . THR B 1 74 ? -3.059 -16.719 -6.156 1 98.12 74 THR B C 1
ATOM 1637 O O . THR B 1 74 ? -3.57 -16.344 -7.215 1 98.12 74 THR B O 1
ATOM 1640 N N . ILE B 1 75 ? -2.029 -17.484 -6.078 1 98.06 75 ILE B N 1
ATOM 1641 C CA . ILE B 1 75 ? -1.537 -18.219 -7.238 1 98.06 75 ILE B CA 1
ATOM 1642 C C . ILE B 1 75 ? -1.978 -19.688 -7.152 1 98.06 75 ILE B C 1
ATOM 1644 O O . ILE B 1 75 ? -1.752 -20.344 -6.137 1 98.06 75 ILE B O 1
ATOM 1648 N N . THR B 1 76 ? -2.617 -20.172 -8.188 1 97.5 76 THR B N 1
ATOM 1649 C CA . THR B 1 76 ? -3.188 -21.516 -8.133 1 97.5 76 THR B CA 1
ATOM 1650 C C . THR B 1 76 ? -2.738 -22.344 -9.336 1 97.5 76 THR B C 1
ATOM 1652 O O . THR B 1 76 ? -2.463 -21.797 -10.406 1 97.5 76 THR B O 1
ATOM 1655 N N . ILE B 1 77 ? -2.611 -23.656 -9.133 1 93.12 77 ILE B N 1
ATOM 1656 C CA . ILE B 1 77 ? -2.521 -24.672 -10.164 1 93.12 77 ILE B CA 1
ATOM 1657 C C . ILE B 1 77 ? -3.693 -25.656 -10.031 1 93.12 77 ILE B C 1
ATOM 1659 O O . ILE B 1 77 ? -3.855 -26.297 -8.992 1 93.12 77 ILE B O 1
ATOM 1663 N N . ASN B 1 78 ? -4.496 -25.781 -11.047 1 89.44 78 ASN B N 1
ATOM 1664 C CA . ASN B 1 78 ? -5.66 -26.656 -11.016 1 89.44 78 ASN B CA 1
ATOM 1665 C C . ASN B 1 78 ? -6.496 -26.422 -9.758 1 89.44 78 ASN B C 1
ATOM 1667 O O . ASN B 1 78 ? -6.82 -27.375 -9.039 1 89.44 78 ASN B O 1
ATOM 1671 N N . GLN B 1 79 ? -6.699 -25.266 -9.227 1 89.81 79 GLN B N 1
ATOM 1672 C CA . GLN B 1 79 ? -7.539 -24.797 -8.125 1 89.81 79 GLN B CA 1
ATOM 1673 C C . GLN B 1 79 ? -6.824 -24.938 -6.789 1 89.81 79 GLN B C 1
ATOM 1675 O O . GLN B 1 79 ? -7.32 -24.469 -5.762 1 89.81 79 GLN B O 1
ATOM 1680 N N . ASP B 1 80 ? -5.641 -25.594 -6.859 1 94.44 80 ASP B N 1
ATOM 1681 C CA . ASP B 1 80 ? -4.848 -25.688 -5.641 1 94.44 80 ASP B CA 1
ATOM 1682 C C . ASP B 1 80 ? -4.039 -24.422 -5.41 1 94.44 80 ASP B 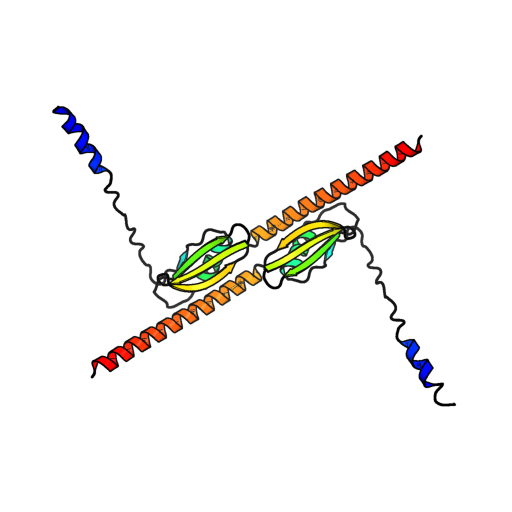C 1
ATOM 1684 O O . ASP B 1 80 ? -3.314 -23.969 -6.301 1 94.44 80 ASP B O 1
ATOM 1688 N N . VAL B 1 81 ? -4.133 -23.938 -4.176 1 96.75 81 VAL B N 1
ATOM 1689 C CA . VAL B 1 81 ? -3.402 -22.719 -3.83 1 96.75 81 VAL B CA 1
ATOM 1690 C C . VAL B 1 81 ? -1.943 -23.062 -3.533 1 96.75 81 VAL B C 1
ATOM 1692 O O . VAL B 1 81 ? -1.658 -23.891 -2.672 1 96.75 81 VAL B O 1
ATOM 1695 N N . ILE B 1 82 ? -1.002 -22.375 -4.258 1 95.19 82 ILE B N 1
ATOM 1696 C CA . ILE B 1 82 ? 0.405 -22.656 -3.99 1 95.19 82 ILE B CA 1
ATOM 1697 C C . ILE B 1 82 ? 1.063 -21.438 -3.354 1 95.19 82 ILE B C 1
ATOM 1699 O O . ILE B 1 82 ? 2.162 -21.531 -2.801 1 95.19 82 ILE B O 1
ATOM 1703 N N . PHE B 1 83 ? 0.406 -20.281 -3.479 1 97.12 83 PHE B N 1
ATOM 1704 C CA . PHE B 1 83 ? 0.887 -19.047 -2.861 1 97.12 83 PHE B CA 1
ATOM 1705 C C . PHE B 1 83 ? -0.264 -18.078 -2.613 1 97.12 83 PHE B C 1
ATOM 1707 O O . PHE B 1 83 ? -1.235 -18.062 -3.373 1 97.12 83 PHE B O 1
ATOM 1714 N N . GLN B 1 84 ? -0.145 -17.344 -1.501 1 96.38 84 GLN B N 1
ATOM 1715 C CA . GLN B 1 84 ? -1.135 -16.312 -1.231 1 96.38 84 GLN B CA 1
ATOM 1716 C C . GLN B 1 84 ? -0.506 -15.125 -0.498 1 96.38 84 GLN B C 1
ATOM 1718 O O . GLN B 1 84 ? 0.414 -15.305 0.304 1 96.38 84 GLN B O 1
ATOM 1723 N N . THR B 1 85 ? -1.01 -13.992 -0.808 1 94.38 85 THR B N 1
ATOM 1724 C CA . THR B 1 85 ? -0.56 -12.789 -0.123 1 94.38 85 THR B CA 1
ATOM 1725 C C . THR B 1 85 ? -1.652 -11.719 -0.132 1 94.38 85 THR B C 1
ATOM 1727 O O . THR B 1 85 ? -2.686 -11.891 -0.782 1 94.38 85 THR B O 1
ATOM 1730 N N . PHE B 1 86 ? -1.401 -10.758 0.69 1 90.81 86 PHE B N 1
ATOM 1731 C CA . PHE B 1 86 ? -2.258 -9.578 0.665 1 90.81 86 PHE B CA 1
ATOM 1732 C C . PHE B 1 86 ? -1.49 -8.359 0.167 1 90.81 86 PHE B C 1
ATOM 1734 O O . PHE B 1 86 ? -0.354 -8.125 0.584 1 90.81 86 PHE B O 1
ATOM 1741 N N . LEU B 1 87 ? -2.137 -7.605 -0.823 1 90 87 LEU B N 1
ATOM 1742 C CA . LEU B 1 87 ? -1.524 -6.398 -1.368 1 90 87 LEU B CA 1
ATOM 1743 C C . LEU B 1 87 ? -2.309 -5.16 -0.958 1 90 87 LEU B C 1
ATOM 1745 O O . LEU B 1 87 ? -3.541 -5.184 -0.91 1 90 87 LEU B O 1
ATOM 1749 N N . PHE B 1 88 ? -1.566 -4.18 -0.738 1 84.56 88 PHE B N 1
ATOM 1750 C CA . PHE B 1 88 ? -2.137 -2.889 -0.374 1 84.56 88 PHE B CA 1
ATOM 1751 C C . PHE B 1 88 ? -2.303 -2.004 -1.604 1 84.56 88 PHE B C 1
ATOM 1753 O O . PHE B 1 88 ? -1.672 -2.24 -2.635 1 84.56 88 PHE B O 1
ATOM 1760 N N . PRO B 1 89 ? -3.139 -0.972 -1.396 1 80.12 89 PRO B N 1
ATOM 1761 C CA . PRO B 1 89 ? -3.342 -0.059 -2.523 1 80.12 89 PRO B CA 1
ATOM 1762 C C . PRO B 1 89 ? -2.041 0.573 -3.014 1 80.12 89 PRO B C 1
ATOM 1764 O O . PRO B 1 89 ? -1.121 0.794 -2.221 1 80.12 89 PRO B O 1
ATOM 1767 N N . THR B 1 90 ? -1.924 0.954 -4.266 1 74.31 90 THR B N 1
ATOM 1768 C CA . THR B 1 90 ? -0.726 1.251 -5.043 1 74.31 90 THR B CA 1
ATOM 1769 C C . THR B 1 90 ? -0.266 2.686 -4.801 1 74.31 90 THR B C 1
ATOM 1771 O O . THR B 1 90 ? -0.906 3.432 -4.055 1 74.31 90 THR B O 1
ATOM 1774 N N . LYS B 1 91 ? 0.829 2.977 -5.629 1 72.12 91 LYS B N 1
ATOM 1775 C CA . LYS B 1 91 ? 1.398 4.32 -5.688 1 72.12 91 LYS B CA 1
ATOM 1776 C C . LYS B 1 91 ? 0.349 5.344 -6.109 1 72.12 91 LYS B C 1
ATOM 1778 O O . LYS B 1 91 ? 0.311 6.457 -5.578 1 72.12 91 LYS B O 1
ATOM 1783 N N . ARG B 1 92 ? -0.477 4.953 -7.051 1 75.19 92 ARG B N 1
ATOM 1784 C CA . ARG B 1 92 ? -1.534 5.859 -7.48 1 75.19 92 ARG B CA 1
ATOM 1785 C C . ARG B 1 92 ? -2.404 6.289 -6.305 1 75.19 92 ARG B C 1
ATOM 1787 O O . ARG B 1 92 ? -2.771 7.461 -6.191 1 75.19 92 ARG B O 1
ATOM 1794 N N . ASP B 1 93 ? -2.615 5.406 -5.516 1 83.25 93 ASP B N 1
ATOM 1795 C CA . ASP B 1 93 ? -3.418 5.699 -4.332 1 83.25 93 ASP B CA 1
ATOM 1796 C C . ASP B 1 93 ? -2.654 6.59 -3.355 1 83.25 93 ASP B C 1
ATOM 1798 O O . ASP B 1 93 ? -3.236 7.488 -2.742 1 83.25 93 ASP B O 1
ATOM 1802 N N . PHE B 1 94 ? -1.378 6.387 -3.398 1 87.75 94 PHE B N 1
ATOM 1803 C CA . PHE B 1 94 ? -0.504 7.199 -2.561 1 87.75 94 PHE B CA 1
ATOM 1804 C C . PHE B 1 94 ? -0.518 8.656 -3.018 1 87.75 94 PHE B C 1
ATOM 1806 O O . PHE B 1 94 ? -0.707 9.562 -2.207 1 87.75 94 PHE B O 1
ATOM 1813 N N . GLU B 1 95 ? -0.382 8.883 -4.293 1 89.25 95 GLU B N 1
ATOM 1814 C CA . GLU B 1 95 ? -0.359 10.242 -4.836 1 89.25 95 GLU B CA 1
ATOM 1815 C C . GLU B 1 95 ? -1.684 10.953 -4.582 1 89.25 95 GLU B C 1
ATOM 1817 O O . GLU B 1 95 ? -1.7 12.141 -4.258 1 89.25 95 GLU B O 1
ATOM 1822 N N . ARG B 1 96 ? -2.758 10.266 -4.715 1 90.69 96 ARG B N 1
ATOM 1823 C CA . ARG B 1 96 ? -4.07 10.836 -4.441 1 90.69 96 ARG B CA 1
ATOM 1824 C C . ARG B 1 96 ? -4.195 11.242 -2.975 1 90.69 96 ARG B C 1
ATOM 1826 O O . ARG B 1 96 ? -4.758 12.297 -2.66 1 90.69 96 ARG B O 1
ATOM 1833 N N . THR B 1 97 ? -3.666 10.352 -2.164 1 92.62 97 THR B N 1
ATOM 1834 C CA . THR B 1 97 ? -3.701 10.641 -0.733 1 92.62 97 THR B CA 1
ATOM 1835 C C . THR B 1 97 ? -2.918 11.906 -0.416 1 92.62 97 THR B C 1
ATOM 1837 O O . THR B 1 97 ? -3.361 12.734 0.385 1 92.62 97 THR B O 1
ATOM 1840 N N . VAL B 1 98 ? -1.757 12.102 -1.088 1 96.25 98 VAL B N 1
ATOM 1841 C CA . VAL B 1 98 ? -0.937 13.289 -0.87 1 96.25 98 VAL B CA 1
ATOM 1842 C C . VAL B 1 98 ? -1.702 14.539 -1.311 1 96.25 98 VAL B C 1
ATOM 1844 O O . VAL B 1 98 ? -1.735 15.539 -0.592 1 96.25 98 VAL B O 1
ATOM 1847 N N . VAL B 1 99 ? -2.334 14.508 -2.449 1 96.5 99 VAL B N 1
ATOM 1848 C CA . VAL B 1 99 ? -3.082 15.641 -2.982 1 96.5 99 VAL B CA 1
ATOM 1849 C C . VAL B 1 99 ? -4.246 15.977 -2.053 1 96.5 99 VAL B C 1
ATOM 1851 O O . VAL B 1 99 ? -4.512 17.156 -1.777 1 96.5 99 VAL B O 1
ATOM 1854 N N . PHE B 1 100 ? -4.914 14.953 -1.566 1 96.44 100 PHE B N 1
ATOM 1855 C CA . PHE B 1 100 ? -6.008 15.141 -0.621 1 96.44 100 PHE B CA 1
ATOM 1856 C C . PHE B 1 100 ? -5.504 15.781 0.667 1 96.44 100 PHE B C 1
ATOM 1858 O O . PHE B 1 100 ? -6.148 16.688 1.213 1 96.44 100 PHE B O 1
ATOM 1865 N N . ALA B 1 101 ? -4.406 15.289 1.132 1 97.88 101 ALA B N 1
ATOM 1866 C CA . ALA B 1 101 ? -3.805 15.844 2.34 1 97.88 101 ALA B CA 1
ATOM 1867 C C . ALA B 1 101 ? -3.5 17.328 2.166 1 97.88 101 ALA B C 1
ATOM 1869 O O . ALA B 1 101 ? -3.756 18.125 3.068 1 97.88 101 ALA B O 1
ATOM 1870 N N . LEU B 1 102 ? -2.895 17.688 1.023 1 97.38 102 LEU B N 1
ATOM 1871 C CA . LEU B 1 102 ? -2.574 19.078 0.723 1 97.38 102 LEU B CA 1
ATOM 1872 C C . LEU B 1 102 ? -3.828 19.953 0.764 1 97.38 102 LEU B C 1
ATOM 1874 O O . LEU B 1 102 ? -3.842 21 1.407 1 97.38 102 LEU B O 1
ATOM 1878 N N . ALA B 1 103 ? -4.879 19.484 0.128 1 96.88 103 ALA B N 1
ATOM 1879 C CA . ALA B 1 103 ? -6.129 20.234 0.039 1 96.88 103 ALA B CA 1
ATOM 1880 C C . ALA B 1 103 ? -6.77 20.391 1.414 1 96.88 103 ALA B C 1
ATOM 1882 O O . ALA B 1 103 ? -7.203 21.484 1.775 1 96.88 103 ALA B O 1
ATOM 1883 N N . GLN B 1 104 ? -6.785 19.281 2.176 1 97.19 104 GLN B N 1
ATOM 1884 C CA . GLN B 1 104 ? -7.402 19.312 3.498 1 97.19 104 GLN B CA 1
ATOM 1885 C C . GLN B 1 104 ? -6.617 20.203 4.445 1 97.19 104 GLN B C 1
ATOM 1887 O O . GLN B 1 104 ? -7.207 20.922 5.262 1 97.19 104 GLN B O 1
ATOM 1892 N N . THR B 1 105 ? -5.312 20.172 4.336 1 96.75 105 THR B N 1
ATOM 1893 C CA . THR B 1 105 ? -4.473 21 5.184 1 96.75 105 THR B CA 1
ATOM 1894 C C . THR B 1 105 ? -4.691 22.484 4.863 1 96.75 105 THR B C 1
ATOM 1896 O O . THR B 1 105 ? -4.867 23.297 5.77 1 96.75 105 THR B O 1
ATOM 1899 N N . GLU B 1 106 ? -4.691 22.844 3.596 1 95.06 106 GLU B N 1
ATOM 1900 C CA . GLU B 1 106 ? -4.941 24.219 3.18 1 95.06 106 GLU B CA 1
ATOM 1901 C C . GLU B 1 106 ? -6.297 24.703 3.676 1 95.06 106 GLU B C 1
ATOM 1903 O O . GLU B 1 106 ? -6.418 25.828 4.172 1 95.06 106 GLU B O 1
ATOM 1908 N N . GLU B 1 107 ? -7.285 23.844 3.525 1 95.81 107 GLU B N 1
ATOM 1909 C CA . GLU B 1 107 ? -8.625 24.188 3.975 1 95.81 107 GLU B CA 1
ATOM 1910 C C . GLU B 1 107 ? -8.664 24.422 5.484 1 95.81 107 GLU B C 1
ATOM 1912 O O . GLU B 1 107 ? -9.289 25.375 5.957 1 95.81 107 GLU B O 1
ATOM 1917 N N . ALA B 1 108 ? -8.031 23.594 6.203 1 95.38 108 ALA B N 1
ATOM 1918 C CA . ALA B 1 108 ? -7.98 23.719 7.66 1 95.38 108 ALA B CA 1
ATOM 1919 C C . ALA B 1 108 ? -7.281 25.016 8.07 1 95.38 108 ALA B C 1
ATOM 1921 O O . ALA B 1 108 ? -7.711 25.688 9.016 1 95.38 108 ALA B O 1
ATOM 1922 N N . LEU B 1 109 ? -6.23 25.328 7.43 1 93.38 109 LEU B N 1
ATOM 1923 C CA . LEU B 1 109 ? -5.496 26.562 7.719 1 93.38 109 LEU B CA 1
ATOM 1924 C C . LEU B 1 109 ? -6.355 27.781 7.438 1 93.38 109 LEU B C 1
ATOM 1926 O O . LEU B 1 109 ? -6.363 28.734 8.227 1 93.38 109 LEU B O 1
ATOM 1930 N N . ASN B 1 110 ? -7.023 27.734 6.332 1 93.81 110 ASN B N 1
ATOM 1931 C CA . ASN B 1 110 ? -7.91 28.844 5.988 1 93.81 110 ASN B CA 1
ATOM 1932 C C . ASN B 1 110 ? -9.008 29.031 7.035 1 93.81 110 ASN B C 1
ATOM 1934 O O . ASN B 1 110 ? -9.297 30.156 7.438 1 93.81 110 ASN B O 1
ATOM 1938 N N . ARG B 1 111 ? -9.547 27.984 7.414 1 93.88 111 ARG B N 1
ATOM 1939 C CA . ARG B 1 111 ? -10.594 28.031 8.43 1 93.88 111 ARG B CA 1
ATOM 1940 C C . ARG B 1 111 ? -10.055 28.594 9.742 1 93.88 111 ARG B C 1
ATOM 1942 O O . ARG B 1 111 ? -10.727 29.391 10.398 1 93.88 111 ARG B O 1
ATOM 1949 N N . ARG B 1 112 ? -8.945 28.188 10.109 1 89.75 112 ARG B N 1
ATOM 1950 C CA . ARG B 1 112 ? -8.32 28.672 11.336 1 89.75 112 ARG B CA 1
ATOM 1951 C C . ARG B 1 112 ? -8.062 30.172 11.258 1 89.75 112 ARG B C 1
ATOM 1953 O O . ARG B 1 112 ? -8.227 30.891 12.25 1 89.75 112 ARG B O 1
ATOM 1960 N N . GLN B 1 113 ? -7.621 30.625 10.141 1 87.56 113 GLN B N 1
ATOM 1961 C CA . GLN B 1 113 ? -7.367 32.062 9.938 1 87.56 113 GLN B CA 1
ATOM 1962 C C . GLN B 1 113 ? -8.656 32.875 10.047 1 87.56 113 GLN B C 1
ATOM 1964 O O . GLN B 1 113 ? -8.664 33.938 10.625 1 87.56 113 GLN B O 1
ATOM 1969 N N . ILE B 1 114 ? -9.719 32.312 9.477 1 90.44 114 ILE B N 1
ATOM 1970 C CA . ILE B 1 114 ? -11.023 32.969 9.516 1 90.44 114 ILE B CA 1
ATOM 1971 C C . ILE B 1 114 ? -11.516 33.062 10.961 1 90.44 114 ILE B C 1
ATOM 1973 O O . ILE B 1 114 ? -11.984 34.094 11.398 1 90.44 114 ILE B O 1
ATOM 1977 N N . ASP B 1 115 ? -11.359 32.031 11.688 1 89.81 115 ASP B N 1
ATOM 1978 C CA . ASP B 1 115 ? -11.789 32 13.086 1 89.81 115 ASP B CA 1
ATOM 1979 C C . ASP B 1 115 ? -11 33 13.93 1 89.81 115 ASP B C 1
ATOM 1981 O O . ASP B 1 115 ? -11.578 33.688 14.773 1 89.81 115 ASP B O 1
ATOM 1985 N N . GLN B 1 116 ? -9.789 33.094 13.719 1 85.88 116 GLN B N 1
ATOM 1986 C CA . GLN B 1 116 ? -8.945 34.031 14.453 1 85.88 116 GLN B CA 1
ATOM 1987 C C . GLN B 1 116 ? -9.32 35.5 14.125 1 85.88 116 GLN B C 1
ATOM 1989 O O . GLN B 1 116 ? -9.328 36.344 15.008 1 85.88 116 GLN B O 1
ATOM 1994 N N . ALA B 1 117 ? -9.68 35.719 12.859 1 87.25 117 ALA B N 1
ATOM 1995 C CA . ALA B 1 117 ? -10.07 37.062 12.438 1 87.25 117 ALA B CA 1
ATOM 1996 C C . ALA B 1 117 ? -11.414 37.469 13.055 1 87.25 117 ALA B C 1
ATOM 1998 O O . ALA B 1 117 ? -11.609 38.625 13.445 1 87.25 117 ALA B O 1
ATOM 1999 N N . LEU B 1 118 ? -12.32 36.531 13.164 1 87.75 118 LEU B N 1
ATOM 2000 C CA . LEU B 1 118 ? -13.641 36.781 13.727 1 87.75 118 LEU B CA 1
ATOM 2001 C C . LEU B 1 118 ? -13.547 37.031 15.227 1 87.75 118 LEU B C 1
ATOM 2003 O O . LEU B 1 118 ? -14.258 37.875 15.758 1 87.75 118 LEU B O 1
ATOM 2007 N N . LEU B 1 119 ? -12.664 36.406 15.883 1 86.62 119 LEU B N 1
ATOM 2008 C CA . LEU B 1 119 ? -12.461 36.594 17.312 1 86.62 119 LEU B CA 1
ATOM 2009 C C . LEU B 1 119 ? -11.797 37.938 17.609 1 86.62 119 LEU B C 1
ATOM 2011 O O . LEU B 1 119 ? -12.109 38.594 18.609 1 86.62 119 LEU B O 1
ATOM 2015 N N . SER B 1 120 ? -10.977 38.281 16.688 1 83.69 120 SER B N 1
ATOM 2016 C CA . SER B 1 120 ? -10.305 39.562 16.828 1 83.69 120 SER B CA 1
ATOM 2017 C C . SER B 1 120 ? -11.281 40.719 16.594 1 83.69 120 SER B C 1
ATOM 2019 O O . SER B 1 120 ? -11.227 41.719 17.312 1 83.69 120 SER B O 1
ATOM 2021 N N . THR B 1 121 ? -12.203 40.562 15.695 1 80.12 121 THR B N 1
ATOM 2022 C CA . THR B 1 121 ? -13.203 41.594 15.422 1 80.12 121 THR B CA 1
ATOM 2023 C C . THR B 1 121 ? -14.227 41.656 16.547 1 80.12 121 THR B C 1
ATOM 2025 O O . THR B 1 121 ? -14.648 42.75 16.938 1 80.12 121 THR B O 1
ATOM 2028 N N . GLY B 1 122 ? -14.656 40.531 17.047 1 75.38 122 GLY B N 1
ATOM 2029 C CA . GLY B 1 122 ? -15.586 40.5 18.156 1 75.38 122 GLY B CA 1
ATOM 2030 C C . GLY B 1 122 ? -15.031 41.156 19.406 1 75.38 122 GLY B C 1
ATOM 2031 O O . GLY B 1 122 ? -15.75 41.844 20.141 1 75.38 122 GLY B O 1
ATOM 2032 N N . ASP B 1 123 ? -13.852 40.875 19.719 1 68.25 123 ASP B N 1
ATOM 2033 C CA . ASP B 1 123 ? -13.203 41.5 20.875 1 68.25 123 ASP B CA 1
ATOM 2034 C C . ASP B 1 123 ? -13.156 43 20.719 1 68.25 123 ASP B C 1
ATOM 2036 O O . ASP B 1 123 ? -13.289 43.75 21.703 1 68.25 123 ASP B O 1
ATOM 2040 N N . LEU B 1 124 ? -13 43.5 19.562 1 64.75 124 LEU B N 1
ATOM 2041 C CA . LEU B 1 124 ? -12.992 44.938 19.312 1 64.75 124 LEU B CA 1
ATOM 2042 C C . LEU B 1 124 ? -14.383 45.531 19.516 1 64.75 124 LEU B C 1
ATOM 2044 O O . LEU B 1 124 ? -14.516 46.656 19.953 1 64.75 124 LEU B O 1
ATOM 2048 N N . THR B 1 125 ? -15.328 44.75 19.203 1 64.19 125 THR B N 1
ATOM 2049 C CA . THR B 1 125 ? -16.688 45.25 19.359 1 64.19 125 THR B CA 1
ATOM 2050 C C . THR B 1 125 ? -17.094 45.281 20.828 1 64.19 125 THR B C 1
ATOM 2052 O O . THR B 1 125 ? -17.844 46.156 21.266 1 64.19 125 THR B O 1
ATOM 2055 N N . HIS B 1 126 ? -16.656 44.344 21.594 1 61.34 126 HIS B N 1
ATOM 2056 C CA . HIS B 1 126 ? -17.031 44.312 23 1 61.34 126 HIS B CA 1
ATOM 2057 C C . HIS B 1 126 ? -16.297 45.406 23.781 1 61.34 126 HIS B C 1
ATOM 2059 O O . HIS B 1 126 ? -16.828 45.938 24.766 1 61.34 126 HIS B O 1
ATOM 2065 N N . ASP B 1 127 ? -15.117 45.719 23.438 1 57.78 127 ASP B N 1
ATOM 2066 C CA . ASP B 1 127 ? -14.453 46.781 24.203 1 57.78 127 ASP B CA 1
ATOM 2067 C C . ASP B 1 127 ? -15.109 48.125 23.969 1 57.78 127 ASP B C 1
ATOM 2069 O O . ASP B 1 127 ? -14.789 49.125 24.641 1 57.78 127 ASP B O 1
ATOM 2073 N N . GLU B 1 128 ? -15.727 48.25 22.969 1 53.53 128 GLU B N 1
ATOM 2074 C CA . GLU B 1 128 ? -16.297 49.562 22.719 1 53.53 128 GLU B CA 1
ATOM 2075 C C . GLU B 1 128 ? -17.531 49.812 23.578 1 53.53 128 GLU B C 1
ATOM 2077 O O . GLU B 1 128 ? -18.078 50.906 23.594 1 53.53 128 GLU B O 1
ATOM 2082 N N . PHE B 1 129 ? -18.125 48.844 24.281 1 45.19 129 PHE B N 1
ATOM 2083 C CA . PHE B 1 129 ? -19.188 49.25 25.203 1 45.19 129 PHE B CA 1
ATOM 2084 C C . PHE B 1 129 ? -18.672 49.344 26.625 1 45.19 129 PHE B C 1
ATOM 2086 O O . PHE B 1 129 ? -17.766 48.594 27.016 1 45.19 129 PHE B O 1
#

Foldseek 3Di:
DPPVPPVVPPPVPPPPPPPPPVPPPLQFPDEAQADDDPVSVVVSVVCVVPDDDPHRAYKYWHWDADPPFAIWIFIDGPNHTPDIDGDGDDVVVVVVVVVVVVVVVVVVVVVVVVVVVVVVVVVVVVVVD/DPVVPVVPPPPVPPPPPPPPPVPPPLQFPDEAQADDDPVSVVVSVVCVVPDDDPHRAYKYWHWDADPPFAIWIFIDGPNHTPDIDGDGDDVVVVVVVVVVVVVVVVVVVVVVVVVVVVVVVVVVVVVVD

Sequence (258 aa):
MKRYLSWLLAAHCLLAGGQLHAVEVEVPGLLTDHTVSSVGHDFYRAFSEKWESEYTGNLTINERPSARWGSWITITINQDVIFQTFLFPTKRDFERTVVFALAQTEEALNRRQIDQALLSTGDLTHDEFMKRYLSWLLAAHCLLAGGQLHAVEVEVPGLLTDHTVSSVGHDFYRAFSEKWESEYTGNLTINERPSARWGSWITITINQDVIFQTFLFPTKRDFERTVVFALAQTEEALNRRQIDQALLSTGDLTHDEF

Nearest PDB structures (foldseek):
  2na4-assembly1_A  TM=5.824E-01  e=1.301E-12  Escherichia coli K-12
  2cxh-assembly1_A  TM=5.485E-01  e=1.664E-01  Aeropyrum pernix K1
  6xb4-assembly1_A  TM=4.533E-01  e=7.869E-01  Pieris rapae granulovirus
  6xb4-assembly1_B  TM=4.678E-01  e=1.088E+00  Pieris rapae granulovirus
  1mu2-assembly1_B  TM=5.176E-01  e=2.078E+00  Human immunodeficiency virus 2

Secondary structure (DSSP, 8-state):
--HHHHTTGGGGGTT------------TT-EEEE--SHHHHHHHHHHHHH------S-EEEEEEEETTTEEEEEEEETTEEEEEEEE---HHHHHHHHHHHHHHHHHHHHHHHHHHHHHHHHHHHHTT-/-GGGSGGGGGGGGTT------------TT-EEEE--SHHHHHHHHHHHHH------S-EEEEEEEETTTEEEEEEEETTEEEEEEEE---HHHHHHHHHHHHHHHHHHHHHHHHHHHHHHHHHHHHTT-

InterPro domains:
  IPR018900 Curli assembly protein CsgE [PF10627] (27-128)

Radius of gyration: 33.34 Å; Cα contacts (8 Å, |Δi|>4): 281; chains: 2; bounding box: 97×108×95 Å